Protein AF-A0A6P0RUR3-F1 (afdb_monomer_lite)

Secondary structure (DSSP, 8-state):
---EETTTEEE-TTS-EEE-HHHHHHHHT--HHHHHHHHHTTSSS-HHHHHHHHHH-B-HHHHHHHHHHHHT-TTS-HHHHHHHHHHHHHHHHH-HHHHHHHHTT----S-SS-S------HHHHHHHHHHHHHHHHHHHHHHHHHHHHHHHHHHHHHHHHHHHHHHHHHHHHHHHHHHHHHHHHTT--HHHHHHHHHHHHTS---HHHHHHHHHT--SSPPPHHHHHHHHHHTTS-HHHHHHHHHH--

Foldseek 3Di:
DWDQDPQQWTQDPVLFIAGQLVRLCVQLVHDSVVSVVVLPPCPQDHPVVSVCCVRRNHAQVNSLSVLVCQLPDPPDDPVSNVSSVVLVVVCVVPHSRVVRCVVVVSPDPPDPPPPPPPPPPVVVVVVVVVVVVVVVVVVVVVVVVVVVVVVVVVVVVVVVVVLVVLLLVLLLVLQLVVLVCVCVVVVHDLQVVQVVLCVLQVARGHSVNSVCSNVSVPPDDDDPRRLSSVCSVVVHDSVVSSVCSRPVD

Radius of gyration: 32.11 Å; chains: 1; bounding box: 68×34×92 Å

pLDDT: mean 76.56, std 14.75, range [35.03, 92.31]

Sequence (249 aa):
MAKANKEGFIIGGDGHAGLTARKAAKILGLNYHTVALLIKIGKVFTDREENDILFAGFQGDNLCKLATFYARSEQCSVETRNKCIDMLNKASKKGMQAIIDELAGVNDLSDLSKSILEPVPTVAL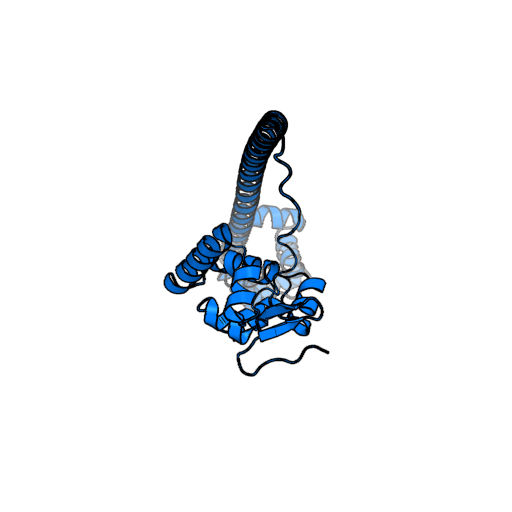EQQIQELSERIAALEEQTQQDTVYQHKYNLNVTENKHAKMSQKNNFKRHLKQWIEQELHFYSMNLQDFAQVLSVNAGVKVSTEMLRAWKEGELKQLPSQRGLKAIAAWRDEPVNQTVSWLVHGK

Structure (mmCIF, N/CA/C/O backbone):
data_AF-A0A6P0RUR3-F1
#
_entry.id   AF-A0A6P0RUR3-F1
#
loop_
_atom_site.group_PDB
_atom_site.id
_atom_site.type_symbol
_atom_site.label_atom_id
_atom_site.label_alt_id
_atom_site.label_comp_id
_atom_site.label_asym_id
_atom_site.label_entity_id
_atom_site.label_seq_id
_atom_site.pdbx_PDB_ins_code
_atom_site.Cartn_x
_atom_site.Cartn_y
_atom_site.Cartn_z
_atom_site.occupancy
_atom_site.B_iso_or_equiv
_atom_site.auth_seq_id
_atom_site.auth_comp_id
_atom_site.auth_asym_id
_atom_site.auth_atom_id
_atom_site.pdbx_PDB_model_num
ATOM 1 N N . MET A 1 1 ? 33.034 -19.574 -18.161 1.00 41.06 1 MET A N 1
ATOM 2 C CA . MET A 1 1 ? 33.223 -18.943 -16.833 1.00 41.06 1 MET A CA 1
ATOM 3 C C . MET A 1 1 ? 33.377 -17.444 -17.040 1.00 41.06 1 MET A C 1
ATOM 5 O O . MET A 1 1 ? 34.359 -17.044 -17.653 1.00 41.06 1 MET A O 1
ATOM 9 N N . ALA A 1 2 ? 32.410 -16.639 -16.593 1.00 40.00 2 ALA A N 1
ATOM 10 C CA . ALA A 1 2 ? 32.470 -15.182 -16.706 1.00 40.00 2 ALA A CA 1
ATOM 11 C C . ALA A 1 2 ? 33.556 -14.626 -15.766 1.00 40.00 2 ALA A C 1
ATOM 13 O O . ALA A 1 2 ? 33.569 -14.936 -14.575 1.00 40.00 2 ALA A O 1
ATOM 14 N N . LYS A 1 3 ? 34.497 -13.836 -16.295 1.00 44.16 3 LYS A N 1
ATOM 15 C CA . LYS A 1 3 ? 35.502 -13.119 -15.495 1.00 44.16 3 LYS A CA 1
ATOM 16 C C . LYS A 1 3 ? 35.031 -11.679 -15.320 1.00 44.16 3 LYS A C 1
ATOM 18 O O . LYS A 1 3 ? 34.944 -10.941 -16.296 1.00 44.16 3 LYS A O 1
ATOM 23 N N . ALA A 1 4 ? 34.738 -11.278 -14.085 1.00 46.28 4 ALA A N 1
ATOM 24 C CA . ALA A 1 4 ? 34.473 -9.879 -13.771 1.00 46.28 4 ALA A CA 1
ATOM 25 C C . ALA A 1 4 ? 35.761 -9.067 -13.974 1.00 46.28 4 ALA A C 1
ATOM 27 O O . ALA A 1 4 ? 36.784 -9.351 -13.344 1.00 46.28 4 ALA A O 1
ATOM 28 N N . ASN A 1 5 ? 35.728 -8.076 -14.864 1.00 54.53 5 ASN A N 1
ATOM 29 C CA . ASN A 1 5 ? 36.873 -7.198 -15.089 1.00 54.53 5 ASN A CA 1
ATOM 30 C C . ASN A 1 5 ? 36.895 -6.099 -14.006 1.00 54.53 5 ASN A C 1
ATOM 32 O O . ASN A 1 5 ? 35.843 -5.732 -13.470 1.00 54.53 5 ASN A O 1
ATOM 36 N N . LYS A 1 6 ? 38.073 -5.545 -13.674 1.00 51.94 6 LYS A N 1
ATOM 37 C CA . LYS A 1 6 ? 38.266 -4.559 -12.575 1.00 51.94 6 LYS A CA 1
ATOM 38 C C . LYS A 1 6 ? 37.399 -3.288 -12.684 1.00 51.94 6 LYS A C 1
ATOM 40 O O . LYS A 1 6 ? 37.322 -2.509 -11.738 1.00 51.94 6 LYS A O 1
ATOM 45 N N . GLU A 1 7 ? 36.714 -3.093 -13.805 1.00 64.94 7 GLU A N 1
ATOM 46 C CA . GLU A 1 7 ? 35.904 -1.918 -14.123 1.00 64.94 7 GLU A CA 1
ATOM 47 C C . GLU A 1 7 ? 34.402 -2.063 -13.829 1.00 64.94 7 GLU A C 1
ATOM 49 O O . GLU A 1 7 ? 33.635 -1.122 -14.070 1.00 64.94 7 GLU A O 1
ATOM 54 N N . GLY A 1 8 ? 33.976 -3.199 -13.264 1.00 80.31 8 GLY A N 1
ATOM 55 C CA . GLY A 1 8 ? 32.592 -3.424 -12.831 1.00 80.31 8 GLY A CA 1
ATOM 56 C C . GLY A 1 8 ? 31.659 -3.975 -13.912 1.00 80.31 8 GLY A C 1
ATOM 57 O O . GLY A 1 8 ? 30.445 -3.787 -13.790 1.00 80.31 8 GLY A O 1
ATOM 58 N N . PHE A 1 9 ? 32.221 -4.657 -14.913 1.00 84.81 9 PHE A N 1
ATOM 59 C CA . PHE A 1 9 ? 31.513 -5.382 -15.972 1.00 84.81 9 PHE A CA 1
ATOM 60 C C . PHE A 1 9 ? 31.723 -6.895 -15.838 1.00 84.81 9 PHE A C 1
ATOM 62 O O . PHE A 1 9 ? 32.780 -7.349 -15.387 1.00 84.81 9 PHE A O 1
ATOM 69 N N . ILE A 1 10 ? 30.719 -7.659 -16.251 1.00 85.12 10 ILE A N 1
ATOM 70 C CA . ILE A 1 10 ? 30.708 -9.117 -16.338 1.00 85.12 10 ILE A CA 1
ATOM 71 C C . ILE A 1 10 ? 30.503 -9.451 -17.814 1.00 85.12 10 ILE A C 1
ATOM 73 O O . ILE A 1 10 ? 29.481 -9.080 -18.372 1.00 85.12 10 ILE A O 1
ATOM 77 N N . ILE A 1 11 ? 31.467 -10.107 -18.457 1.00 79.94 11 ILE A N 1
ATOM 78 C CA . ILE A 1 11 ? 31.303 -10.537 -19.853 1.00 79.94 11 ILE A CA 1
ATOM 79 C C . ILE A 1 11 ? 30.672 -11.929 -19.857 1.00 79.94 11 ILE A C 1
ATOM 81 O O . ILE A 1 11 ? 31.242 -12.872 -19.292 1.00 79.94 11 ILE A O 1
ATOM 85 N N . GLY A 1 12 ? 29.477 -12.023 -20.437 1.00 69.31 12 GLY A N 1
ATOM 86 C CA . GLY A 1 12 ? 28.727 -13.258 -20.614 1.00 69.31 12 GLY A CA 1
ATOM 87 C C . GLY A 1 12 ? 29.378 -14.189 -21.637 1.00 69.31 12 GLY A C 1
ATOM 88 O O . GLY A 1 12 ? 30.266 -13.806 -22.398 1.00 69.31 12 GLY A O 1
ATOM 89 N N . GLY A 1 13 ? 28.961 -15.458 -21.638 1.00 66.06 13 GLY A N 1
ATOM 90 C CA . GLY A 1 13 ? 29.430 -16.439 -22.630 1.00 66.06 13 GLY A CA 1
ATOM 91 C C . GLY A 1 13 ? 28.899 -16.185 -24.047 1.00 66.06 13 GLY A C 1
ATOM 92 O O . GLY A 1 13 ? 29.405 -16.774 -24.994 1.00 66.06 13 GLY A O 1
ATOM 93 N N . ASP A 1 14 ? 27.902 -15.312 -24.164 1.00 69.94 14 ASP A N 1
ATOM 94 C CA . ASP A 1 14 ? 27.271 -14.802 -25.382 1.00 69.94 14 ASP A CA 1
ATOM 95 C C . ASP A 1 14 ? 28.027 -13.615 -26.005 1.00 69.94 14 ASP A C 1
ATOM 97 O O . ASP A 1 14 ? 27.638 -13.129 -27.060 1.00 69.94 14 ASP A O 1
ATOM 101 N N . GLY A 1 15 ? 29.112 -13.153 -25.374 1.00 75.50 15 GLY A N 1
ATOM 102 C CA . GLY A 1 15 ? 29.911 -12.026 -25.854 1.00 75.50 15 GLY A CA 1
ATOM 103 C C . GLY A 1 15 ? 29.386 -10.656 -25.425 1.00 75.50 15 GLY A C 1
ATOM 104 O O . GLY A 1 15 ? 30.067 -9.664 -25.668 1.00 75.50 15 GLY A O 1
ATOM 105 N N . HIS A 1 16 ? 28.250 -10.588 -24.726 1.00 83.56 16 HIS A N 1
ATOM 106 C CA . HIS A 1 16 ? 27.687 -9.337 -24.227 1.00 83.56 16 HIS A CA 1
ATOM 107 C C . HIS A 1 16 ? 28.188 -8.998 -22.823 1.00 83.56 16 HIS A C 1
ATOM 109 O O . HIS A 1 16 ? 28.455 -9.865 -21.984 1.00 83.56 16 HIS A O 1
ATOM 115 N N . ALA A 1 17 ? 28.291 -7.705 -22.537 1.00 86.75 17 ALA A N 1
ATOM 116 C CA . ALA A 1 17 ? 28.614 -7.204 -21.217 1.00 86.75 17 ALA A CA 1
ATOM 117 C C . ALA A 1 17 ? 27.349 -7.006 -20.370 1.00 86.75 17 ALA A C 1
ATOM 119 O O . ALA A 1 17 ? 26.335 -6.467 -20.811 1.00 86.75 17 ALA A O 1
ATOM 120 N N . GLY A 1 18 ? 27.435 -7.384 -19.101 1.00 89.62 18 GLY A N 1
ATOM 121 C CA . GLY A 1 18 ? 26.502 -7.011 -18.050 1.00 89.62 18 GLY A CA 1
ATOM 122 C C . GLY A 1 18 ? 27.174 -6.128 -17.003 1.00 89.62 18 GLY A C 1
ATOM 123 O O . GLY A 1 18 ? 28.366 -6.246 -16.707 1.00 89.62 18 GLY A O 1
ATOM 124 N N . LEU A 1 19 ? 26.415 -5.208 -16.413 1.00 91.19 19 LEU A N 1
ATOM 125 C CA . LEU A 1 19 ? 26.919 -4.323 -15.365 1.00 91.19 19 LEU A CA 1
ATOM 126 C C . LEU A 1 19 ? 26.751 -4.958 -13.988 1.00 91.19 19 LEU A C 1
ATOM 128 O O . LEU A 1 19 ? 25.672 -5.415 -13.621 1.00 91.19 19 LEU A O 1
ATOM 132 N N . THR A 1 20 ? 27.771 -4.871 -13.141 1.00 89.75 20 THR A N 1
ATOM 133 C CA . THR A 1 20 ? 27.565 -5.126 -11.707 1.00 89.75 20 THR A CA 1
ATOM 134 C C . THR A 1 20 ? 26.574 -4.113 -11.121 1.00 89.75 20 THR A C 1
ATOM 136 O O . THR A 1 20 ? 26.518 -2.962 -11.562 1.00 89.75 20 THR A O 1
ATOM 139 N N . ALA A 1 21 ? 25.851 -4.477 -10.056 1.00 86.19 21 ALA A N 1
ATOM 140 C CA . ALA A 1 21 ? 24.924 -3.561 -9.378 1.00 86.19 21 ALA A CA 1
ATOM 141 C C . ALA A 1 21 ? 25.582 -2.231 -8.961 1.00 86.19 21 ALA A C 1
ATOM 143 O O . ALA A 1 21 ? 24.970 -1.166 -9.037 1.00 86.19 21 ALA A O 1
ATOM 144 N N . ARG A 1 22 ? 26.865 -2.265 -8.581 1.00 86.12 22 ARG A N 1
ATOM 145 C CA . ARG A 1 22 ? 27.644 -1.065 -8.245 1.00 86.12 22 ARG A CA 1
ATOM 146 C C . ARG A 1 22 ? 27.896 -0.174 -9.465 1.00 86.12 22 ARG A C 1
ATOM 148 O O . ARG A 1 22 ? 27.812 1.048 -9.350 1.00 86.12 22 ARG A O 1
ATOM 155 N N . LYS A 1 23 ? 28.196 -0.763 -10.624 1.00 89.81 23 LYS A N 1
ATOM 156 C CA . LYS A 1 23 ? 28.421 -0.018 -11.868 1.00 89.81 23 LYS A CA 1
ATOM 157 C C . LYS A 1 23 ? 27.112 0.541 -12.431 1.00 89.81 23 LYS A C 1
ATOM 159 O O . LYS A 1 23 ? 27.083 1.717 -12.782 1.00 89.81 23 LYS A O 1
ATOM 164 N N . ALA A 1 24 ? 26.036 -0.246 -12.415 1.00 90.50 24 ALA A N 1
ATOM 165 C CA . ALA A 1 24 ? 24.694 0.203 -12.787 1.00 90.50 24 ALA A CA 1
ATOM 166 C C . ALA A 1 24 ? 24.243 1.397 -11.929 1.00 90.50 24 ALA A C 1
ATOM 168 O O . ALA A 1 24 ? 23.818 2.421 -12.462 1.00 90.50 24 ALA A O 1
ATOM 169 N N . ALA A 1 25 ? 24.440 1.321 -10.607 1.00 89.06 25 ALA A N 1
ATOM 170 C CA . ALA A 1 25 ? 24.130 2.425 -9.703 1.00 89.06 25 ALA A CA 1
ATOM 171 C C . ALA A 1 25 ? 24.937 3.693 -10.027 1.00 89.06 25 ALA A C 1
ATOM 173 O O . ALA A 1 25 ? 24.377 4.785 -10.083 1.00 89.06 25 ALA A O 1
ATOM 174 N N . LYS A 1 26 ? 26.240 3.557 -10.306 1.00 90.31 26 LYS A N 1
ATOM 175 C CA . LYS A 1 26 ? 27.096 4.694 -10.677 1.00 90.31 26 LYS A CA 1
ATOM 176 C C . LYS A 1 26 ? 26.641 5.360 -11.979 1.00 90.31 26 LYS A C 1
ATOM 178 O O . LYS A 1 26 ? 26.585 6.584 -12.036 1.00 90.31 26 LYS A O 1
ATOM 183 N N . ILE A 1 27 ? 26.320 4.566 -13.001 1.00 89.50 27 ILE A N 1
ATOM 184 C CA . ILE A 1 27 ? 25.890 5.058 -14.319 1.00 89.50 27 ILE A CA 1
ATOM 185 C C . ILE A 1 27 ? 24.560 5.817 -14.220 1.00 89.50 27 ILE A C 1
ATOM 187 O O . ILE A 1 27 ? 24.410 6.870 -14.833 1.00 89.50 27 ILE A O 1
ATOM 191 N N . LEU A 1 28 ? 23.621 5.320 -13.413 1.00 89.00 28 LEU A N 1
ATOM 192 C CA . LEU A 1 28 ? 22.293 5.918 -13.251 1.00 89.00 28 LEU A CA 1
ATOM 193 C C . LEU A 1 28 ? 22.222 6.997 -12.154 1.00 89.00 28 LEU A C 1
ATOM 195 O O . LEU A 1 28 ? 21.172 7.599 -11.949 1.00 89.00 28 LEU A O 1
ATOM 199 N N . GLY A 1 29 ? 23.318 7.265 -11.435 1.00 86.50 29 GLY A N 1
ATOM 200 C CA . GLY A 1 29 ? 23.328 8.232 -10.332 1.00 86.50 29 GLY A CA 1
ATOM 201 C C . GLY A 1 29 ? 22.478 7.792 -9.135 1.00 86.50 29 GLY A C 1
ATOM 202 O O . GLY A 1 29 ? 21.781 8.608 -8.534 1.00 86.50 29 GLY A O 1
ATOM 203 N N . LEU A 1 30 ? 22.510 6.498 -8.817 1.00 87.56 30 LEU A N 1
ATOM 204 C CA . LEU A 1 30 ? 21.743 5.855 -7.752 1.00 87.56 30 LEU A CA 1
ATOM 205 C C . LEU A 1 30 ? 22.640 5.442 -6.582 1.00 87.56 30 LEU A C 1
ATOM 207 O O . LEU A 1 30 ? 23.837 5.192 -6.736 1.00 87.56 30 LEU A O 1
ATOM 211 N N . ASN A 1 31 ? 22.033 5.277 -5.406 1.00 83.31 31 ASN A N 1
ATOM 212 C CA . ASN A 1 31 ? 22.692 4.619 -4.285 1.00 83.31 31 ASN A CA 1
ATOM 213 C C . ASN A 1 31 ? 22.745 3.100 -4.531 1.00 83.31 31 ASN A C 1
ATOM 215 O O . ASN A 1 31 ? 21.714 2.448 -4.710 1.00 83.31 31 ASN A O 1
ATOM 219 N N . TYR A 1 32 ? 23.954 2.531 -4.502 1.00 82.88 32 TYR A N 1
ATOM 220 C CA . TYR A 1 32 ? 24.194 1.095 -4.667 1.00 82.88 32 TYR A CA 1
ATOM 221 C C . TYR A 1 32 ? 23.355 0.229 -3.716 1.00 82.88 32 TYR A C 1
ATOM 223 O O . TYR A 1 32 ? 22.833 -0.801 -4.139 1.00 82.88 32 TYR A O 1
ATOM 231 N N . HIS A 1 33 ? 23.187 0.644 -2.456 1.00 77.12 33 HIS A N 1
ATOM 232 C CA . HIS A 1 33 ? 22.405 -0.116 -1.480 1.00 77.12 33 HIS A CA 1
ATOM 233 C C . HIS A 1 33 ? 20.934 -0.213 -1.882 1.00 77.12 33 HIS A C 1
ATOM 235 O O . HIS A 1 33 ? 20.325 -1.267 -1.717 1.00 77.12 33 HIS A O 1
ATOM 241 N N . THR A 1 34 ? 20.381 0.848 -2.470 1.00 80.69 34 THR A N 1
ATOM 242 C CA . THR A 1 34 ? 18.998 0.859 -2.954 1.00 80.69 34 THR A CA 1
ATOM 243 C C . THR A 1 34 ? 18.835 -0.058 -4.160 1.00 80.69 34 THR A C 1
ATOM 245 O O . THR A 1 34 ? 17.868 -0.806 -4.216 1.00 80.69 34 THR A O 1
ATOM 248 N N . VAL A 1 35 ? 19.799 -0.076 -5.088 1.00 83.31 35 VAL A N 1
ATOM 249 C CA . VAL A 1 35 ? 19.790 -1.003 -6.236 1.00 83.31 35 VAL A CA 1
ATOM 250 C C . VAL A 1 35 ? 19.897 -2.460 -5.774 1.00 83.31 35 VAL A C 1
ATOM 252 O O . VAL A 1 35 ? 19.110 -3.294 -6.210 1.00 83.31 35 VAL A O 1
ATOM 255 N N . ALA A 1 36 ? 20.812 -2.763 -4.848 1.00 78.75 36 ALA A N 1
ATOM 256 C CA . ALA A 1 36 ? 20.986 -4.109 -4.297 1.00 78.75 36 ALA A CA 1
ATOM 257 C C . ALA A 1 36 ? 19.742 -4.604 -3.543 1.00 78.75 36 ALA A C 1
ATOM 259 O O . ALA A 1 36 ? 19.400 -5.782 -3.612 1.00 78.75 36 ALA A O 1
ATOM 260 N N . LEU A 1 37 ? 19.058 -3.704 -2.836 1.00 77.56 37 LEU A N 1
ATOM 261 C CA . LEU A 1 37 ? 17.806 -4.007 -2.158 1.00 77.56 37 LEU A CA 1
ATOM 262 C C . LEU A 1 37 ? 16.663 -4.233 -3.162 1.00 77.56 37 LEU A C 1
ATOM 264 O O . LEU A 1 37 ? 15.867 -5.148 -2.984 1.00 77.56 37 LEU A O 1
ATOM 268 N N . LEU A 1 38 ? 16.603 -3.437 -4.233 1.00 81.75 38 LEU A N 1
ATOM 269 C CA . LEU A 1 38 ? 15.565 -3.538 -5.262 1.00 81.75 38 LEU A CA 1
ATOM 270 C C . LEU A 1 38 ? 15.604 -4.875 -6.013 1.00 81.75 38 LEU A C 1
ATOM 272 O O . LEU A 1 38 ? 14.548 -5.403 -6.347 1.00 81.75 38 LEU A O 1
ATOM 276 N N . ILE A 1 39 ? 16.808 -5.413 -6.239 1.00 80.31 39 ILE A N 1
ATOM 277 C CA . ILE A 1 39 ? 17.010 -6.736 -6.845 1.00 80.31 39 ILE A CA 1
ATOM 278 C C . ILE A 1 39 ? 16.324 -7.827 -6.007 1.00 80.31 39 ILE A C 1
ATOM 280 O O . ILE A 1 39 ? 15.628 -8.656 -6.569 1.00 80.31 39 ILE A O 1
ATOM 284 N N . LYS A 1 40 ? 16.444 -7.766 -4.673 1.00 71.00 40 LYS A N 1
ATOM 285 C CA . LYS A 1 40 ? 15.997 -8.825 -3.747 1.00 71.00 40 LYS A CA 1
ATOM 286 C C . LYS A 1 40 ? 14.521 -8.781 -3.350 1.00 71.00 40 LYS A C 1
ATOM 288 O O . LYS A 1 40 ? 14.018 -9.716 -2.740 1.00 71.00 40 LYS A O 1
ATOM 293 N N . ILE A 1 41 ? 13.841 -7.652 -3.561 1.00 68.25 41 ILE A N 1
ATOM 294 C CA . ILE A 1 41 ? 12.464 -7.446 -3.067 1.00 68.25 41 ILE A CA 1
ATOM 295 C C . ILE A 1 41 ? 11.407 -7.935 -4.084 1.00 68.25 41 ILE A C 1
ATOM 297 O O . ILE A 1 41 ? 10.215 -7.914 -3.782 1.00 68.25 41 ILE A O 1
ATOM 301 N N . GLY A 1 42 ? 11.805 -8.371 -5.286 1.00 60.81 42 GLY A N 1
ATOM 302 C CA . GLY A 1 42 ? 10.890 -8.954 -6.282 1.00 60.81 42 GLY A CA 1
ATOM 303 C C . GLY A 1 42 ? 9.858 -7.976 -6.867 1.00 60.81 42 GLY A C 1
ATOM 304 O O . GLY A 1 42 ? 8.860 -8.383 -7.452 1.00 60.81 42 GLY A O 1
ATOM 305 N N . LYS A 1 43 ? 10.046 -6.661 -6.676 1.00 68.88 43 LYS A N 1
ATOM 306 C CA . LYS A 1 43 ? 9.100 -5.627 -7.150 1.00 68.88 43 LYS A CA 1
ATOM 307 C C . LYS A 1 43 ? 9.361 -5.144 -8.574 1.00 68.88 43 LYS A C 1
ATOM 309 O O . LYS A 1 43 ? 8.452 -4.612 -9.200 1.00 68.88 43 LYS A O 1
ATOM 314 N N . VAL A 1 44 ? 10.603 -5.251 -9.039 1.00 79.25 44 VAL A N 1
ATOM 315 C CA . VAL A 1 44 ? 11.046 -4.730 -10.348 1.00 79.25 44 VAL A CA 1
ATOM 316 C C . VAL A 1 44 ? 11.612 -5.836 -11.231 1.00 79.25 44 VAL A C 1
ATOM 318 O O . VAL A 1 44 ? 11.473 -5.772 -12.449 1.00 79.25 44 VAL A O 1
ATOM 321 N N . PHE A 1 45 ? 12.192 -6.859 -10.609 1.00 85.62 45 PHE A N 1
ATOM 322 C CA . PHE A 1 45 ? 12.743 -8.034 -11.266 1.00 85.62 45 PHE A CA 1
ATOM 323 C C . PHE A 1 45 ? 12.022 -9.267 -10.741 1.00 85.62 45 PHE A C 1
ATOM 325 O O . PHE A 1 45 ? 11.692 -9.336 -9.557 1.00 85.62 45 PHE A O 1
ATOM 332 N N . THR A 1 46 ? 11.756 -10.210 -11.633 1.00 84.19 46 THR A N 1
ATOM 333 C CA . THR A 1 46 ? 11.293 -11.555 -11.278 1.00 84.19 46 THR A CA 1
ATOM 334 C C . THR A 1 46 ? 12.425 -12.360 -10.636 1.00 84.19 46 THR A C 1
ATOM 336 O O . THR A 1 46 ? 13.597 -12.050 -10.843 1.00 84.19 46 THR A O 1
ATOM 339 N N . ASP A 1 47 ? 12.102 -13.445 -9.928 1.00 79.81 47 ASP A N 1
ATOM 340 C CA . ASP A 1 47 ? 13.106 -14.333 -9.311 1.00 79.81 47 ASP A CA 1
ATOM 341 C C . ASP A 1 47 ? 14.120 -14.880 -10.334 1.00 79.81 47 ASP A C 1
ATOM 343 O O . ASP A 1 47 ? 15.293 -15.103 -10.027 1.00 79.81 47 ASP A O 1
ATOM 347 N N . ARG A 1 48 ? 13.683 -15.084 -11.585 1.00 81.56 48 ARG A N 1
ATOM 348 C CA . ARG A 1 48 ? 14.563 -15.488 -12.689 1.00 81.56 48 ARG A CA 1
ATOM 349 C C . ARG A 1 48 ? 15.548 -14.375 -13.048 1.00 81.56 48 ARG A C 1
ATOM 351 O O . ARG A 1 48 ? 16.744 -14.624 -13.124 1.00 81.56 48 ARG A O 1
ATOM 358 N N . GLU A 1 49 ? 15.055 -13.152 -13.203 1.00 85.31 49 GLU A N 1
ATOM 359 C CA . GLU A 1 49 ? 15.879 -11.989 -13.545 1.00 85.31 49 GLU A CA 1
ATOM 360 C C . GLU A 1 49 ? 16.825 -11.587 -12.412 1.00 85.31 49 GLU A C 1
ATOM 362 O O . GLU A 1 49 ? 17.940 -11.157 -12.683 1.00 85.31 49 GLU A O 1
ATOM 367 N N . GLU A 1 50 ? 16.424 -11.747 -11.147 1.00 84.00 50 GLU A N 1
ATOM 368 C CA . GLU A 1 50 ? 17.328 -11.577 -10.006 1.00 84.00 50 GLU A CA 1
ATOM 369 C C . GLU A 1 50 ? 18.542 -12.502 -10.141 1.00 84.00 50 GLU A C 1
ATOM 371 O O . GLU A 1 50 ? 19.682 -12.039 -10.054 1.00 84.00 50 GLU A O 1
ATOM 376 N N . ASN A 1 51 ? 18.306 -13.792 -10.391 1.00 81.75 51 ASN A N 1
ATOM 377 C CA . ASN A 1 51 ? 19.386 -14.753 -10.585 1.00 81.75 51 ASN A CA 1
ATOM 378 C C . ASN A 1 51 ? 20.251 -14.371 -11.793 1.00 81.75 51 ASN A C 1
ATOM 380 O O . ASN A 1 51 ? 21.474 -14.311 -11.669 1.00 81.75 51 ASN A O 1
ATOM 384 N N . ASP A 1 52 ? 19.639 -14.017 -12.922 1.00 84.19 52 ASP A N 1
ATOM 385 C CA . ASP A 1 52 ? 20.372 -13.593 -14.119 1.00 84.19 52 ASP A CA 1
ATOM 386 C C . ASP A 1 52 ? 21.245 -12.352 -13.843 1.00 84.19 52 ASP A C 1
ATOM 388 O O . ASP A 1 52 ? 22.413 -12.314 -14.228 1.00 84.19 52 ASP A O 1
ATOM 392 N N . ILE A 1 53 ? 20.749 -11.372 -13.079 1.00 86.38 53 ILE A N 1
ATOM 393 C CA . ILE A 1 53 ? 21.517 -10.185 -12.668 1.00 86.38 53 ILE A CA 1
ATOM 394 C C . ILE A 1 53 ? 22.672 -10.556 -11.728 1.00 86.38 53 ILE A C 1
ATOM 396 O O . ILE A 1 53 ? 23.744 -9.949 -11.803 1.00 86.38 53 ILE A O 1
ATOM 400 N N . LEU A 1 54 ? 22.492 -11.534 -10.838 1.00 82.62 54 LEU A N 1
ATOM 401 C CA . LEU A 1 54 ? 23.549 -11.987 -9.931 1.00 82.62 54 LEU A CA 1
ATOM 402 C C . LEU A 1 54 ? 24.674 -12.727 -10.670 1.00 82.62 54 LEU A C 1
ATOM 404 O O . LEU A 1 54 ? 25.838 -12.575 -10.293 1.00 82.62 54 LEU A O 1
ATOM 408 N N . PHE A 1 55 ? 24.346 -13.493 -11.715 1.00 80.06 55 PHE A N 1
ATOM 409 C CA . PHE A 1 55 ? 25.315 -14.300 -12.464 1.00 80.06 55 PHE A CA 1
ATOM 410 C C . PHE A 1 55 ? 25.939 -13.571 -13.661 1.00 80.06 55 PHE A C 1
ATOM 412 O O . PHE A 1 55 ? 27.149 -13.679 -13.872 1.00 80.06 55 PHE A O 1
ATOM 419 N N . ALA A 1 56 ? 25.143 -12.831 -14.433 1.00 82.44 56 ALA A N 1
ATOM 420 C CA . ALA A 1 56 ? 25.559 -12.159 -15.666 1.00 82.44 56 ALA A CA 1
ATOM 421 C C . ALA A 1 56 ? 25.624 -10.627 -15.538 1.00 82.44 56 ALA A C 1
ATOM 423 O O . ALA A 1 56 ? 26.196 -9.963 -16.396 1.00 82.44 56 ALA A O 1
ATOM 424 N N . GLY A 1 57 ? 25.100 -10.049 -14.454 1.00 87.00 57 GLY A N 1
ATOM 425 C CA . GLY A 1 57 ? 24.981 -8.599 -14.297 1.00 87.00 57 GLY A CA 1
ATOM 426 C C . GLY A 1 57 ? 23.742 -8.021 -14.985 1.00 87.00 57 GLY A C 1
ATOM 427 O O . GLY A 1 57 ? 22.954 -8.711 -15.625 1.00 87.00 57 GLY A O 1
ATOM 428 N N . PHE A 1 58 ? 23.555 -6.709 -14.856 1.00 90.19 58 PHE A N 1
ATOM 429 C CA . PHE A 1 58 ? 22.518 -5.978 -15.577 1.00 90.19 58 PHE A CA 1
ATOM 430 C C . PHE A 1 58 ? 22.865 -5.903 -17.063 1.00 90.19 58 PHE A C 1
ATOM 432 O O . PHE A 1 58 ? 23.699 -5.086 -17.461 1.00 90.19 58 PHE A O 1
ATOM 439 N N . GLN A 1 59 ? 22.200 -6.735 -17.854 1.00 88.81 59 GLN A N 1
ATOM 440 C CA . GLN A 1 59 ? 22.119 -6.624 -19.309 1.00 88.81 59 GLN A CA 1
ATOM 441 C C . GLN A 1 59 ? 21.049 -5.593 -19.722 1.00 88.81 59 GLN A C 1
ATOM 443 O O . GLN A 1 59 ? 20.340 -5.044 -18.870 1.00 88.81 59 GLN A O 1
ATOM 448 N N . GLY A 1 60 ? 20.952 -5.302 -21.020 1.00 88.00 60 GLY A N 1
ATOM 449 C CA . GLY A 1 60 ? 20.188 -4.192 -21.594 1.00 88.00 60 GLY A CA 1
ATOM 450 C C . GLY A 1 60 ? 18.759 -4.076 -21.068 1.00 88.00 60 GLY A C 1
ATOM 451 O O . GLY A 1 60 ? 18.371 -3.010 -20.587 1.00 88.00 60 GLY A O 1
ATOM 452 N N . ASP A 1 61 ? 18.007 -5.174 -21.069 1.00 87.31 61 ASP A N 1
ATOM 453 C CA . ASP A 1 61 ? 16.610 -5.182 -20.620 1.00 87.31 61 ASP A CA 1
ATOM 454 C C . ASP A 1 61 ? 16.483 -4.897 -19.120 1.00 87.31 61 ASP A C 1
ATOM 456 O O . ASP A 1 61 ? 15.671 -4.070 -18.693 1.00 87.31 61 ASP A O 1
ATOM 460 N N . ASN A 1 62 ? 17.348 -5.507 -18.310 1.00 91.19 62 ASN A N 1
ATOM 461 C CA . ASN A 1 62 ? 17.351 -5.335 -16.858 1.00 91.19 62 ASN A CA 1
ATOM 462 C C . ASN A 1 62 ? 17.763 -3.912 -16.459 1.00 91.19 62 ASN A C 1
ATOM 464 O O . ASN A 1 62 ? 17.183 -3.320 -15.543 1.00 91.19 62 ASN A O 1
ATOM 468 N N . LEU A 1 63 ? 18.736 -3.325 -17.162 1.00 92.31 63 LEU A N 1
ATOM 469 C CA . LEU A 1 63 ? 19.130 -1.936 -16.942 1.00 92.31 63 LEU A CA 1
ATOM 470 C C . LEU A 1 63 ? 18.037 -0.962 -17.401 1.00 92.31 63 LEU A C 1
ATOM 472 O O . LEU A 1 63 ? 17.792 0.040 -16.728 1.00 92.31 63 LEU A O 1
ATOM 476 N N . CYS A 1 64 ? 17.344 -1.267 -18.501 1.00 91.56 64 CYS A N 1
ATOM 477 C CA . CYS A 1 64 ? 16.215 -0.481 -18.995 1.00 91.56 64 CYS A CA 1
ATOM 478 C C . CYS A 1 64 ? 15.048 -0.469 -17.995 1.00 91.56 64 CYS A C 1
ATOM 480 O O . CYS A 1 64 ? 14.511 0.599 -17.680 1.00 91.56 64 CYS A O 1
ATOM 482 N N . LYS A 1 65 ? 14.715 -1.627 -17.406 1.00 90.50 65 LYS A N 1
ATOM 483 C CA . LYS A 1 65 ? 13.731 -1.736 -16.316 1.00 90.50 65 LYS A CA 1
ATOM 484 C C . LYS A 1 65 ? 14.135 -0.909 -15.099 1.00 90.50 65 LYS A C 1
ATOM 486 O O . LYS A 1 65 ? 13.321 -0.142 -14.582 1.00 90.50 65 LYS A O 1
ATOM 491 N N . LEU A 1 66 ? 15.402 -1.003 -14.683 1.00 90.62 66 LEU A N 1
ATOM 492 C CA . LEU A 1 66 ? 15.935 -0.226 -13.563 1.00 90.62 66 LEU A CA 1
ATOM 493 C C . LEU A 1 66 ? 15.823 1.286 -13.819 1.00 90.62 66 LEU A C 1
ATOM 495 O O . LEU A 1 66 ? 15.307 2.021 -12.978 1.00 90.62 66 LEU A O 1
ATOM 499 N N . ALA A 1 67 ? 16.270 1.750 -14.987 1.00 91.50 67 ALA A N 1
ATOM 500 C CA . ALA A 1 67 ? 16.226 3.159 -15.366 1.00 91.50 67 ALA A CA 1
ATOM 501 C C . ALA A 1 67 ? 14.783 3.679 -15.475 1.00 91.50 67 ALA A C 1
ATOM 503 O O . ALA A 1 67 ? 14.488 4.768 -14.989 1.00 91.50 67 ALA A O 1
ATOM 504 N N . THR A 1 68 ? 13.863 2.888 -16.034 1.00 90.38 68 THR A N 1
ATOM 505 C CA . THR A 1 68 ? 12.439 3.248 -16.142 1.00 90.38 68 THR A CA 1
ATOM 506 C C . THR A 1 68 ? 11.783 3.386 -14.772 1.00 90.38 68 THR A C 1
ATOM 508 O O . THR A 1 68 ? 11.049 4.347 -14.531 1.00 90.38 68 THR A O 1
ATOM 511 N N . PHE A 1 69 ? 12.073 2.459 -13.856 1.00 90.00 69 PHE A N 1
ATOM 512 C CA . PHE A 1 69 ? 11.576 2.522 -12.485 1.00 90.00 69 PHE A CA 1
ATOM 513 C C . PHE A 1 69 ? 12.011 3.822 -11.797 1.00 90.00 69 PHE A C 1
ATOM 515 O O . PHE A 1 69 ? 11.184 4.545 -11.241 1.00 90.00 69 PHE A O 1
ATOM 522 N N . TYR A 1 70 ? 13.298 4.162 -11.883 1.00 86.44 70 TYR A N 1
ATOM 523 C CA . TYR A 1 70 ? 13.834 5.350 -11.222 1.00 86.44 70 TYR A CA 1
ATOM 524 C C . TYR A 1 70 ? 13.471 6.664 -11.915 1.00 86.44 70 TYR A C 1
ATOM 526 O O . TYR A 1 70 ? 13.255 7.652 -11.219 1.00 86.44 70 TYR A O 1
ATOM 534 N N . ALA A 1 71 ? 13.308 6.681 -13.241 1.00 87.06 71 ALA A N 1
ATOM 535 C CA . ALA A 1 71 ? 12.804 7.842 -13.977 1.00 87.06 71 ALA A CA 1
ATOM 536 C C . ALA A 1 71 ? 11.387 8.249 -13.529 1.00 87.06 71 ALA A C 1
ATOM 538 O O . ALA A 1 71 ? 11.059 9.435 -13.514 1.00 87.06 71 ALA A O 1
ATOM 539 N N . ARG A 1 72 ? 10.561 7.273 -13.125 1.00 86.00 72 ARG A N 1
ATOM 540 C CA . ARG A 1 72 ? 9.173 7.474 -12.674 1.00 86.00 72 ARG A CA 1
ATOM 541 C C . ARG A 1 72 ? 9.022 7.609 -11.154 1.00 86.00 72 ARG A C 1
ATOM 543 O O . ARG A 1 72 ? 7.922 7.861 -10.676 1.00 86.00 72 ARG A O 1
ATOM 550 N N . SER A 1 73 ? 10.096 7.431 -10.386 1.00 82.06 73 SER A N 1
ATOM 551 C CA . SER A 1 73 ? 10.034 7.421 -8.922 1.00 82.06 73 SER A CA 1
ATOM 552 C C . SER A 1 73 ? 10.026 8.833 -8.331 1.00 82.06 73 SER A C 1
ATOM 554 O O . SER A 1 73 ? 11.000 9.576 -8.455 1.00 82.06 73 SER A O 1
AT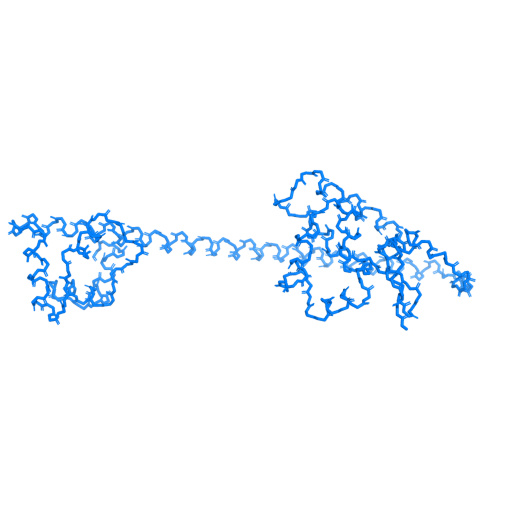OM 556 N N . GLU A 1 74 ? 8.968 9.181 -7.597 1.00 77.56 74 GLU A N 1
ATOM 557 C CA . GLU A 1 74 ? 8.887 10.431 -6.820 1.00 77.56 74 GLU A CA 1
ATOM 558 C C . GLU A 1 74 ? 9.874 10.469 -5.642 1.00 77.56 74 GLU A C 1
ATOM 560 O O . GLU A 1 74 ? 10.200 11.536 -5.129 1.00 77.56 74 GLU A O 1
ATOM 565 N N . GLN A 1 75 ? 10.387 9.306 -5.229 1.00 76.25 75 GLN A N 1
ATOM 566 C CA . GLN A 1 75 ? 11.304 9.165 -4.095 1.00 76.25 75 GLN A CA 1
ATOM 567 C C . GLN A 1 75 ? 12.767 9.456 -4.464 1.00 76.25 75 GLN A C 1
ATOM 569 O O . GLN A 1 75 ? 13.653 9.346 -3.616 1.00 76.25 75 GLN A O 1
ATOM 574 N N . CYS A 1 76 ? 13.047 9.803 -5.723 1.00 80.88 76 CYS A N 1
ATOM 575 C CA . CYS A 1 76 ? 14.393 10.094 -6.204 1.00 80.88 76 CYS A CA 1
ATOM 576 C C . CYS A 1 76 ? 14.577 11.569 -6.556 1.00 80.88 76 CYS A C 1
ATOM 578 O O . CYS A 1 76 ? 13.651 12.259 -6.998 1.00 80.88 76 CYS A O 1
ATOM 580 N N . SER A 1 77 ? 15.810 12.050 -6.368 1.00 86.31 77 SER A N 1
ATOM 581 C CA . SER A 1 77 ? 16.171 13.424 -6.704 1.00 86.31 77 SER A CA 1
ATOM 582 C C . SER A 1 77 ? 15.885 13.706 -8.182 1.00 86.31 77 SER A C 1
ATOM 584 O O . SER A 1 77 ? 15.919 12.811 -9.032 1.00 86.31 77 SER A O 1
ATOM 586 N N . VAL A 1 78 ? 15.598 14.971 -8.494 1.00 86.69 78 VAL A N 1
ATOM 587 C CA . VAL A 1 78 ? 15.378 15.417 -9.880 1.00 86.69 78 VAL A CA 1
ATOM 588 C C . VAL A 1 78 ? 16.601 15.104 -10.748 1.00 86.69 78 VAL A C 1
ATOM 590 O O . VAL A 1 78 ? 16.450 14.654 -11.878 1.00 86.69 78 VAL A O 1
ATOM 593 N N . GLU A 1 79 ? 17.811 15.249 -10.202 1.00 88.88 79 GLU A N 1
ATOM 594 C CA . GLU A 1 79 ? 19.058 14.931 -10.905 1.00 88.88 79 GLU A CA 1
ATOM 595 C C . GLU A 1 79 ? 19.140 13.449 -11.305 1.00 88.88 79 GLU A C 1
ATOM 597 O O . GLU A 1 79 ? 19.448 13.127 -12.452 1.00 88.88 79 GLU A O 1
ATOM 602 N N . THR A 1 80 ? 18.829 12.536 -10.382 1.00 87.00 80 THR A N 1
ATOM 603 C CA . THR A 1 80 ? 18.814 11.092 -10.649 1.00 87.00 80 THR A CA 1
ATOM 604 C C . THR A 1 80 ? 17.730 10.724 -11.663 1.00 87.00 80 THR A C 1
ATOM 606 O O . THR A 1 80 ? 17.985 9.930 -12.570 1.00 87.00 80 THR A O 1
ATOM 609 N N . ARG A 1 81 ? 16.537 11.325 -11.557 1.00 86.81 81 ARG A N 1
ATOM 610 C CA . ARG A 1 81 ? 15.454 11.124 -12.532 1.00 86.81 81 ARG A CA 1
ATOM 611 C C . ARG A 1 81 ? 15.870 11.554 -13.935 1.00 86.81 81 ARG A C 1
ATOM 613 O O . ARG A 1 81 ? 15.726 10.768 -14.868 1.00 86.81 81 ARG A O 1
ATOM 620 N N . ASN A 1 82 ? 16.454 12.742 -14.069 1.00 90.44 82 ASN A N 1
ATOM 621 C CA . ASN A 1 82 ? 16.926 13.251 -15.354 1.00 90.44 82 ASN A CA 1
ATOM 622 C C . ASN A 1 82 ? 18.037 12.368 -15.938 1.00 90.44 82 ASN A C 1
ATOM 624 O O . ASN A 1 82 ? 17.959 12.010 -17.106 1.00 90.44 82 ASN A O 1
ATOM 628 N N . LYS A 1 83 ? 18.997 11.898 -15.125 1.00 90.50 83 LYS A N 1
ATOM 629 C CA . LYS A 1 83 ? 20.021 10.934 -15.578 1.00 90.50 83 LYS A CA 1
ATOM 630 C C . LYS A 1 83 ? 19.419 9.634 -16.115 1.00 90.50 83 LYS A C 1
ATOM 632 O O . LYS A 1 83 ? 19.911 9.097 -17.107 1.00 90.50 83 LYS A O 1
ATOM 637 N N . CYS A 1 84 ? 18.360 9.128 -15.483 1.00 90.75 84 CYS A N 1
ATOM 638 C CA . CYS A 1 84 ? 17.659 7.939 -15.964 1.00 90.75 84 CYS A CA 1
ATOM 639 C C . CYS A 1 84 ? 16.927 8.211 -17.288 1.00 90.75 84 CYS A C 1
ATOM 641 O O . CYS A 1 84 ? 17.033 7.405 -18.209 1.00 90.75 84 CYS A O 1
ATOM 643 N N . ILE A 1 85 ? 16.246 9.355 -17.415 1.00 88.94 85 ILE A N 1
ATOM 644 C CA . ILE A 1 85 ? 15.573 9.777 -18.656 1.00 88.94 85 ILE A CA 1
ATOM 645 C C . ILE A 1 85 ? 16.585 9.945 -19.796 1.00 88.94 85 ILE A C 1
ATOM 647 O O . ILE A 1 85 ? 16.374 9.425 -20.888 1.00 88.94 85 ILE A O 1
ATOM 651 N N . ASP A 1 86 ? 17.720 10.590 -19.537 1.00 90.44 86 ASP A N 1
ATOM 652 C CA . ASP A 1 86 ? 18.786 10.772 -20.523 1.00 90.44 86 ASP A CA 1
ATOM 653 C C . ASP A 1 86 ? 19.367 9.435 -20.989 1.00 90.44 86 ASP A C 1
ATOM 655 O O . ASP A 1 86 ? 19.655 9.256 -22.173 1.00 90.44 86 ASP A O 1
ATOM 659 N N . MET A 1 87 ? 19.525 8.476 -20.072 1.00 90.31 87 MET A N 1
ATOM 660 C CA . MET A 1 87 ? 19.972 7.127 -20.416 1.00 90.31 87 MET A CA 1
ATOM 661 C C . MET A 1 87 ? 18.955 6.407 -21.309 1.00 90.31 87 MET A C 1
ATOM 663 O O . MET A 1 87 ? 19.343 5.813 -22.312 1.00 90.31 87 MET A O 1
ATOM 667 N N . LEU A 1 88 ? 17.659 6.502 -20.997 1.00 90.88 88 LEU A N 1
ATOM 668 C CA . LEU A 1 88 ? 16.586 5.921 -21.813 1.00 90.88 88 LEU A CA 1
ATOM 669 C C . LEU A 1 88 ? 16.513 6.571 -23.204 1.00 90.88 88 LEU A C 1
ATOM 671 O O . LEU A 1 88 ? 16.404 5.868 -24.206 1.00 90.88 88 LEU A O 1
ATOM 675 N N . ASN A 1 89 ? 16.675 7.893 -23.286 1.00 88.88 89 ASN A N 1
ATOM 676 C CA . ASN A 1 89 ? 16.724 8.631 -24.551 1.00 88.88 89 ASN A CA 1
ATOM 677 C C . ASN A 1 89 ? 17.959 8.287 -25.397 1.00 88.88 89 ASN A C 1
ATOM 679 O O . ASN A 1 89 ? 17.915 8.345 -26.624 1.00 88.88 89 ASN A O 1
ATOM 683 N N . LYS A 1 90 ? 19.087 7.941 -24.767 1.00 85.94 90 LYS A N 1
ATOM 684 C CA . LYS A 1 90 ? 20.255 7.403 -25.482 1.00 85.94 90 LYS A CA 1
ATOM 685 C C . LYS A 1 90 ? 19.992 5.977 -25.958 1.00 85.94 90 LYS A C 1
ATOM 687 O O . LYS A 1 90 ? 20.338 5.644 -27.090 1.00 85.94 90 LYS A O 1
ATOM 692 N N . ALA A 1 91 ? 19.369 5.156 -25.116 1.00 86.88 91 ALA A N 1
ATOM 693 C CA . ALA A 1 91 ? 19.040 3.773 -25.431 1.00 86.88 91 ALA A CA 1
ATOM 694 C C . ALA A 1 91 ? 18.021 3.650 -26.570 1.00 86.88 91 ALA A C 1
ATOM 696 O O . ALA A 1 91 ? 18.137 2.722 -27.360 1.00 86.88 91 ALA A O 1
ATOM 697 N N . SER A 1 92 ? 17.090 4.594 -26.735 1.00 79.88 92 SER A N 1
ATOM 698 C CA . SER A 1 92 ? 16.142 4.569 -27.861 1.00 79.88 92 SER A CA 1
ATOM 699 C C . SER A 1 92 ? 16.807 4.728 -29.233 1.00 79.88 92 SER A C 1
ATOM 701 O O . SER A 1 92 ? 16.238 4.310 -30.234 1.00 79.88 92 SER A O 1
ATOM 703 N N . LYS A 1 93 ? 18.018 5.302 -29.293 1.00 80.19 93 LYS A N 1
ATOM 704 C CA . LYS A 1 93 ? 18.753 5.512 -30.551 1.00 80.19 93 LYS A CA 1
ATOM 705 C C . LYS A 1 93 ? 19.649 4.341 -30.947 1.00 80.19 93 LYS A C 1
ATOM 707 O O . LYS A 1 93 ? 19.849 4.124 -32.135 1.00 80.19 93 LYS A O 1
ATOM 712 N N . LYS A 1 94 ? 20.235 3.638 -29.973 1.00 81.75 94 LYS A N 1
ATOM 713 C CA . LYS A 1 94 ? 21.259 2.601 -30.218 1.00 81.75 94 LYS A CA 1
ATOM 714 C C . LYS A 1 94 ? 21.034 1.267 -29.503 1.00 81.75 94 LYS A C 1
ATOM 716 O O . LYS A 1 94 ? 21.775 0.326 -29.740 1.00 81.75 94 LYS A O 1
ATOM 721 N N . GLY A 1 95 ? 20.023 1.166 -28.647 1.00 85.25 95 GLY A N 1
ATOM 722 C CA . GLY A 1 95 ? 19.787 0.014 -27.778 1.00 85.25 95 GLY A CA 1
ATOM 723 C C . GLY A 1 95 ? 20.568 0.097 -26.463 1.00 85.25 95 GLY A C 1
ATOM 724 O O . GLY A 1 95 ? 21.718 0.534 -26.421 1.00 85.25 95 GLY A O 1
ATOM 725 N N . MET A 1 96 ? 19.940 -0.325 -25.358 1.00 91.06 96 MET A N 1
ATOM 726 C CA . MET A 1 96 ? 20.568 -0.300 -24.027 1.00 91.06 96 MET A CA 1
ATOM 727 C C . MET A 1 96 ? 21.754 -1.272 -23.937 1.00 91.06 96 MET A C 1
ATOM 729 O O . MET A 1 96 ? 22.756 -0.941 -23.313 1.00 91.06 96 MET A O 1
ATOM 733 N N . GLN A 1 97 ? 21.672 -2.438 -24.588 1.00 91.94 97 GLN A N 1
ATOM 734 C CA . GLN A 1 97 ? 22.762 -3.420 -24.595 1.00 91.94 97 GLN A CA 1
ATOM 735 C C . GLN A 1 97 ? 24.002 -2.892 -25.329 1.00 91.94 97 GLN A C 1
ATOM 737 O O . GLN A 1 97 ? 25.090 -2.933 -24.769 1.00 91.94 97 GLN A O 1
ATOM 742 N N . ALA A 1 98 ? 23.831 -2.269 -26.501 1.00 86.19 98 ALA A N 1
ATOM 743 C CA . ALA A 1 98 ? 24.940 -1.667 -27.244 1.00 86.19 98 ALA A CA 1
ATOM 744 C C . ALA A 1 98 ? 25.666 -0.578 -26.437 1.00 86.19 98 ALA A C 1
ATOM 746 O O . ALA A 1 98 ? 26.882 -0.444 -26.520 1.00 86.19 98 ALA A O 1
ATOM 747 N N . ILE A 1 99 ? 24.940 0.181 -25.604 1.00 87.56 99 ILE A N 1
ATOM 748 C CA . ILE A 1 99 ? 25.550 1.146 -24.674 1.00 87.56 99 ILE A CA 1
ATOM 749 C C . ILE A 1 99 ? 26.427 0.438 -23.644 1.00 87.56 99 ILE A C 1
ATOM 751 O O . ILE A 1 99 ? 27.505 0.930 -23.320 1.00 87.56 99 ILE A O 1
ATOM 755 N N . ILE A 1 100 ? 25.956 -0.679 -23.089 1.00 89.00 100 ILE A N 1
ATOM 756 C CA . ILE A 1 100 ? 26.700 -1.439 -22.083 1.00 89.00 100 ILE A CA 1
ATOM 757 C C . ILE A 1 100 ? 27.955 -2.056 -22.708 1.00 89.00 100 ILE A C 1
ATOM 759 O O . ILE A 1 100 ? 29.023 -1.956 -22.107 1.00 89.00 100 ILE A O 1
ATOM 763 N N . ASP A 1 101 ? 27.834 -2.618 -23.909 1.00 86.38 101 ASP A N 1
ATOM 764 C CA . ASP A 1 101 ? 28.935 -3.236 -24.653 1.00 86.38 101 ASP A CA 1
ATOM 765 C C . ASP A 1 101 ? 30.003 -2.196 -25.033 1.00 86.38 101 ASP A C 1
ATOM 767 O O . ASP A 1 101 ? 31.184 -2.386 -24.736 1.00 86.38 101 ASP A O 1
ATOM 771 N N . GLU A 1 102 ? 29.590 -1.031 -25.544 1.00 85.56 102 GLU A N 1
ATOM 772 C CA . GLU A 1 102 ? 30.474 0.110 -25.824 1.00 85.56 102 GLU A CA 1
ATOM 773 C C . GLU A 1 102 ? 31.200 0.589 -24.554 1.00 85.56 102 GLU A C 1
ATOM 775 O O . GLU A 1 102 ? 32.415 0.792 -24.555 1.00 85.56 102 GLU A O 1
ATOM 780 N N . LEU A 1 103 ? 30.479 0.721 -23.432 1.00 85.81 103 LEU A N 1
ATOM 781 C CA . LEU A 1 103 ? 31.060 1.118 -22.144 1.00 85.81 103 LEU A CA 1
ATOM 782 C C . LEU A 1 103 ? 32.023 0.071 -21.571 1.00 85.81 103 LEU A C 1
ATOM 784 O O . LEU A 1 103 ? 32.898 0.429 -20.780 1.00 85.81 103 LEU A O 1
ATOM 788 N N . ALA A 1 104 ? 31.835 -1.198 -21.924 1.00 83.38 104 ALA A N 1
ATOM 789 C CA . ALA A 1 104 ? 32.687 -2.307 -21.521 1.00 83.38 104 ALA A CA 1
ATOM 790 C C . ALA A 1 104 ? 33.895 -2.502 -22.454 1.00 83.38 104 ALA A C 1
ATOM 792 O O . ALA A 1 104 ? 34.721 -3.378 -22.191 1.00 83.38 104 ALA A O 1
ATOM 793 N N . GLY A 1 105 ? 33.999 -1.714 -23.533 1.00 78.75 105 GLY A N 1
ATOM 794 C CA . GLY A 1 105 ? 35.022 -1.888 -24.563 1.00 78.75 105 GLY A CA 1
ATOM 795 C C . GLY A 1 105 ? 34.870 -3.197 -25.341 1.00 78.75 105 GLY A C 1
ATOM 796 O O . GLY A 1 105 ? 35.846 -3.697 -25.902 1.00 78.75 105 GLY A O 1
ATOM 797 N N . VAL A 1 106 ? 33.663 -3.768 -25.354 1.00 76.94 106 VAL A N 1
ATOM 798 C CA . VAL A 1 106 ? 33.305 -4.898 -26.209 1.00 76.94 106 VAL A CA 1
ATOM 799 C C . VAL A 1 106 ? 33.087 -4.315 -27.601 1.00 76.94 106 VAL A C 1
ATOM 801 O O . VAL A 1 106 ? 31.990 -3.903 -27.966 1.00 76.94 106 VAL A O 1
ATOM 804 N N . ASN A 1 107 ? 34.184 -4.176 -28.345 1.00 58.56 107 ASN A N 1
ATOM 805 C CA . ASN A 1 107 ? 34.126 -3.799 -29.749 1.00 58.56 107 ASN A CA 1
ATOM 806 C C . ASN A 1 107 ? 33.500 -4.955 -30.522 1.00 58.56 107 ASN A C 1
ATOM 808 O O . ASN A 1 107 ? 33.991 -6.082 -30.441 1.00 58.56 107 ASN A O 1
ATOM 812 N N . ASP A 1 108 ? 32.445 -4.646 -31.269 1.00 49.03 108 ASP A N 1
ATOM 813 C CA . ASP A 1 108 ? 31.810 -5.541 -32.227 1.00 49.03 108 ASP A CA 1
ATOM 814 C C . ASP A 1 108 ? 32.896 -6.233 -33.074 1.00 49.03 108 ASP A C 1
ATOM 816 O O . ASP A 1 108 ? 33.616 -5.587 -33.845 1.00 49.03 108 ASP A O 1
ATOM 820 N N . LEU A 1 109 ? 33.051 -7.551 -32.909 1.00 43.00 109 LEU A N 1
ATOM 821 C CA . LEU A 1 109 ? 33.655 -8.369 -33.949 1.00 43.00 109 LEU A CA 1
ATOM 822 C C . LEU A 1 109 ? 32.709 -8.253 -35.136 1.00 43.00 109 LEU A C 1
ATOM 824 O O . LEU A 1 109 ? 31.575 -8.719 -35.110 1.00 43.00 109 LEU A O 1
ATOM 828 N N . SER A 1 110 ? 33.203 -7.563 -36.148 1.00 42.94 110 SER A N 1
ATOM 829 C CA . SER A 1 110 ? 32.638 -7.370 -37.469 1.00 42.94 110 SER A CA 1
ATOM 830 C C . SER A 1 110 ? 32.223 -8.686 -38.144 1.00 42.94 110 SER A C 1
ATOM 832 O O . SER A 1 110 ? 32.919 -9.121 -39.052 1.00 42.94 110 SER A O 1
ATOM 834 N N . ASP A 1 111 ? 31.115 -9.310 -37.737 1.00 41.00 111 ASP A N 1
ATOM 835 C CA . ASP A 1 111 ? 30.585 -10.509 -38.410 1.00 41.00 111 ASP A CA 1
ATOM 836 C C . ASP A 1 111 ? 29.052 -10.676 -38.333 1.00 41.00 111 ASP A C 1
ATOM 838 O O . ASP A 1 111 ? 28.517 -11.774 -38.464 1.00 41.00 111 ASP A O 1
ATOM 842 N N . LEU A 1 112 ? 28.304 -9.571 -38.227 1.00 40.22 112 LEU A N 1
ATOM 843 C CA . LEU A 1 112 ? 26.854 -9.564 -38.500 1.00 40.22 112 LEU A CA 1
ATOM 844 C C . LEU A 1 112 ? 26.397 -8.481 -39.492 1.00 40.22 112 LEU A C 1
ATOM 846 O O . LEU A 1 112 ? 25.203 -8.271 -39.685 1.00 40.22 112 LEU A O 1
ATOM 850 N N . SER A 1 113 ? 27.335 -7.851 -40.206 1.00 35.03 113 SER A N 1
ATOM 851 C CA . SER A 1 113 ? 27.060 -6.878 -41.280 1.00 35.03 113 SER A CA 1
ATOM 852 C C . SER A 1 113 ? 27.329 -7.413 -42.696 1.00 35.03 113 SER A C 1
ATOM 854 O O . SER A 1 113 ? 27.565 -6.651 -43.631 1.00 35.03 113 SER A O 1
ATOM 856 N N . LYS A 1 114 ? 27.229 -8.736 -42.884 1.00 40.34 114 LYS A N 1
ATOM 857 C CA . LYS A 1 114 ? 26.991 -9.361 -44.199 1.00 40.34 114 LYS A CA 1
ATOM 858 C C . LYS A 1 114 ? 25.742 -10.246 -44.188 1.00 40.34 114 LYS A C 1
ATOM 860 O O . LYS A 1 114 ? 25.740 -11.333 -44.751 1.00 40.34 114 LYS A O 1
ATOM 865 N N . SER A 1 115 ? 24.657 -9.768 -43.584 1.00 36.12 115 SER A N 1
ATOM 866 C CA . SER A 1 115 ? 23.355 -10.071 -44.173 1.00 36.12 115 SER A CA 1
ATOM 867 C C . SER A 1 115 ? 23.166 -9.056 -45.287 1.00 36.12 115 SER A C 1
ATOM 869 O O . SER A 1 115 ? 23.112 -7.852 -45.039 1.00 36.12 115 SER A O 1
ATOM 871 N N . ILE A 1 116 ? 23.208 -9.543 -46.520 1.00 42.91 116 ILE A N 1
ATOM 872 C CA . ILE A 1 116 ? 22.899 -8.781 -47.722 1.00 42.91 116 ILE A CA 1
ATOM 873 C C . ILE A 1 116 ? 21.563 -8.079 -47.452 1.00 42.91 116 ILE A C 1
ATOM 875 O O . ILE A 1 116 ? 20.542 -8.739 -47.281 1.00 42.91 116 ILE A O 1
ATOM 879 N N . LEU A 1 117 ? 21.575 -6.746 -47.376 1.00 40.28 117 LEU A N 1
ATOM 880 C CA . LEU A 1 117 ? 20.376 -5.956 -47.627 1.00 40.28 117 LEU A CA 1
ATOM 881 C C . LEU A 1 117 ? 20.009 -6.237 -49.085 1.00 40.28 117 LEU A C 1
ATOM 883 O O . LEU A 1 117 ? 20.435 -5.526 -49.994 1.00 40.28 117 LEU A O 1
ATOM 887 N N . GLU A 1 118 ? 19.273 -7.322 -49.320 1.00 42.66 118 GLU A N 1
ATOM 888 C CA . GLU A 1 118 ? 18.441 -7.383 -50.505 1.00 42.66 118 GLU A CA 1
ATOM 889 C C . GLU A 1 118 ? 17.500 -6.183 -50.390 1.00 42.66 118 GLU A C 1
ATOM 891 O O . GLU A 1 118 ? 16.948 -5.949 -49.307 1.00 42.66 118 GLU A O 1
ATOM 896 N N . PRO A 1 119 ? 17.369 -5.358 -51.440 1.00 41.12 119 PRO A N 1
ATOM 897 C CA . PRO A 1 119 ? 16.420 -4.266 -51.417 1.00 41.12 119 PRO A CA 1
ATOM 898 C C . PRO A 1 119 ? 15.043 -4.886 -51.201 1.00 41.12 119 PRO A C 1
ATOM 900 O O . PRO A 1 119 ? 14.474 -5.494 -52.106 1.00 41.12 119 PRO A O 1
ATOM 903 N N . VAL A 1 120 ? 14.527 -4.770 -49.977 1.00 45.41 120 VAL A N 1
ATOM 904 C CA . VAL A 1 120 ? 13.143 -5.116 -49.682 1.00 45.41 120 VAL A CA 1
ATOM 905 C C . VAL A 1 120 ? 12.315 -4.243 -50.624 1.00 45.41 120 VAL A C 1
ATOM 907 O O . VAL A 1 120 ? 12.473 -3.018 -50.590 1.00 45.41 120 VAL A O 1
ATOM 910 N N . PRO A 1 121 ? 11.505 -4.832 -51.520 1.00 50.75 121 PRO A N 1
ATOM 911 C CA . PRO A 1 121 ? 10.730 -4.057 -52.471 1.00 50.75 121 PRO A CA 1
ATOM 912 C C . PRO A 1 121 ? 9.883 -3.068 -51.676 1.00 50.75 121 PRO A C 1
ATOM 914 O O . PRO A 1 121 ? 9.196 -3.461 -50.736 1.00 50.75 121 PRO A O 1
ATOM 917 N N . THR A 1 122 ? 9.962 -1.787 -52.030 1.00 53.97 122 THR A N 1
ATOM 918 C CA . THR A 1 122 ? 9.392 -0.647 -51.290 1.00 53.97 122 THR A CA 1
ATOM 919 C C . THR A 1 122 ? 7.923 -0.868 -50.897 1.00 53.97 122 THR A C 1
ATOM 921 O O . THR A 1 122 ? 7.493 -0.455 -49.827 1.00 53.97 122 THR A O 1
ATOM 924 N N . VAL A 1 123 ? 7.199 -1.648 -51.705 1.00 56.12 123 VAL A N 1
ATOM 925 C CA . VAL A 1 123 ? 5.807 -2.074 -51.500 1.00 56.12 123 VAL A CA 1
ATOM 926 C C . VAL A 1 123 ? 5.609 -2.945 -50.244 1.00 56.12 123 VAL A C 1
ATOM 928 O O . VAL A 1 123 ? 4.614 -2.790 -49.542 1.00 56.12 123 VAL A O 1
ATOM 931 N N . ALA A 1 124 ? 6.547 -3.841 -49.916 1.00 57.19 124 ALA A N 1
ATOM 932 C CA . ALA A 1 124 ? 6.469 -4.687 -48.719 1.00 57.19 124 ALA A CA 1
ATOM 933 C C . ALA A 1 124 ? 6.757 -3.896 -47.432 1.00 57.19 124 ALA A C 1
ATOM 935 O O . ALA A 1 124 ? 6.212 -4.198 -46.372 1.00 57.19 124 ALA A O 1
ATOM 936 N N . LEU A 1 125 ? 7.589 -2.857 -47.533 1.00 56.19 125 LEU A N 1
ATOM 937 C CA . LEU A 1 125 ? 7.949 -1.981 -46.419 1.00 56.19 125 LEU A CA 1
ATOM 938 C C . LEU A 1 125 ? 6.815 -0.994 -46.103 1.00 56.19 125 LEU A C 1
ATOM 940 O O . LEU A 1 125 ? 6.494 -0.784 -44.938 1.00 56.19 125 LEU A O 1
ATOM 944 N N . GLU A 1 126 ? 6.145 -0.461 -47.127 1.00 63.06 126 GLU A N 1
ATOM 945 C CA . GLU A 1 126 ? 4.942 0.367 -46.971 1.00 63.06 126 GLU A CA 1
ATOM 946 C C . GLU A 1 126 ? 3.775 -0.417 -46.350 1.00 63.06 126 GLU A C 1
ATOM 948 O O . GLU A 1 126 ? 3.105 0.095 -45.454 1.00 63.06 126 GLU A O 1
ATOM 953 N N . GLN A 1 127 ? 3.575 -1.681 -46.742 1.00 66.25 127 GLN A N 1
ATOM 954 C CA . GLN A 1 127 ? 2.570 -2.551 -46.116 1.00 66.25 127 GLN A CA 1
ATOM 955 C C . GLN A 1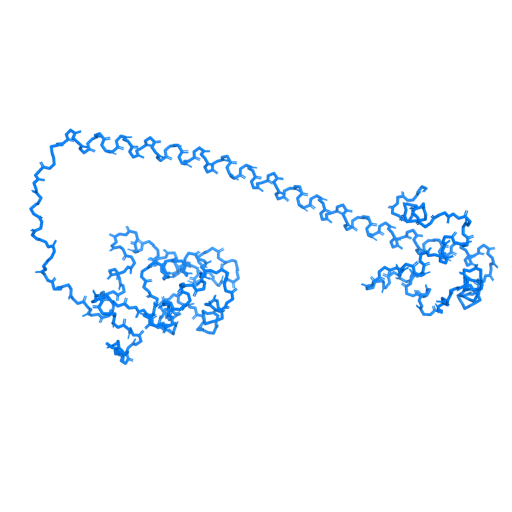 127 ? 2.890 -2.854 -44.646 1.00 66.25 127 GLN A C 1
ATOM 957 O O . GLN A 1 127 ? 1.992 -2.798 -43.809 1.00 66.25 127 GLN A O 1
ATOM 962 N N . GLN A 1 128 ? 4.158 -3.106 -44.305 1.00 61.34 128 GLN A N 1
ATOM 963 C CA . GLN A 1 128 ? 4.566 -3.306 -42.910 1.00 61.34 128 GLN A CA 1
ATOM 964 C C . GLN A 1 128 ? 4.419 -2.037 -42.065 1.00 61.34 128 GLN A C 1
ATOM 966 O O . GLN A 1 128 ? 4.020 -2.122 -40.905 1.00 61.34 128 GLN A O 1
ATOM 971 N N . ILE A 1 129 ? 4.714 -0.860 -42.626 1.00 72.56 129 ILE A N 1
ATOM 972 C CA . ILE A 1 129 ? 4.504 0.424 -41.944 1.00 72.56 129 ILE A CA 1
ATOM 973 C C . ILE A 1 129 ? 3.012 0.638 -41.674 1.00 72.56 129 ILE A C 1
ATOM 975 O O . ILE A 1 129 ? 2.652 0.985 -40.552 1.00 72.56 129 ILE A O 1
ATOM 979 N N . GLN A 1 130 ? 2.149 0.369 -42.656 1.00 77.25 130 GLN A N 1
ATOM 980 C CA . GLN A 1 130 ? 0.697 0.479 -42.507 1.00 77.25 130 GLN A CA 1
ATOM 981 C C . GLN A 1 130 ? 0.161 -0.471 -41.420 1.00 77.25 130 GLN A C 1
ATOM 983 O O . GLN A 1 130 ? -0.576 -0.045 -40.531 1.00 77.25 130 GLN A O 1
ATOM 988 N N . GLU A 1 131 ? 0.591 -1.735 -41.430 1.00 73.88 131 GLU A N 1
ATOM 989 C CA . GLU A 1 131 ? 0.179 -2.742 -40.444 1.00 73.88 131 GLU A CA 1
ATOM 990 C C . GLU A 1 131 ? 0.672 -2.397 -39.024 1.00 73.88 131 GLU A C 1
ATOM 992 O O . GLU A 1 131 ? -0.042 -2.585 -38.034 1.00 73.88 131 GLU A O 1
ATOM 997 N N . LEU A 1 132 ? 1.880 -1.830 -38.904 1.00 69.69 132 LEU A N 1
ATOM 998 C CA . LEU A 1 132 ? 2.406 -1.322 -37.636 1.00 69.69 132 LEU A CA 1
ATOM 999 C C . LEU A 1 132 ? 1.640 -0.089 -37.147 1.00 69.69 132 LEU A C 1
ATOM 1001 O O . LEU A 1 132 ? 1.368 0.004 -35.952 1.00 69.69 132 LEU A O 1
ATOM 1005 N N . SER A 1 133 ? 1.257 0.831 -38.035 1.00 75.00 133 SER A N 1
ATOM 1006 C CA . SER A 1 133 ? 0.445 2.000 -37.681 1.00 75.00 133 SER A CA 1
ATOM 1007 C C . SER A 1 133 ? -0.942 1.608 -37.171 1.00 75.00 133 SER A C 1
ATOM 1009 O O . SER A 1 133 ? -1.391 2.149 -36.162 1.00 75.00 133 SER A O 1
ATOM 1011 N N . GLU A 1 134 ? -1.591 0.626 -37.797 1.00 77.50 134 GLU A N 1
ATOM 1012 C CA . GLU A 1 134 ? -2.882 0.095 -37.339 1.00 77.50 134 GLU A CA 1
ATOM 1013 C C . GLU A 1 134 ? -2.759 -0.613 -35.982 1.00 77.50 134 GLU A C 1
ATOM 1015 O O . GLU A 1 134 ? -3.593 -0.418 -35.094 1.00 77.50 134 GLU A O 1
ATOM 1020 N N . ARG A 1 135 ? -1.668 -1.360 -35.762 1.00 76.19 135 ARG A N 1
ATOM 1021 C CA . ARG A 1 135 ? -1.353 -1.947 -34.450 1.00 76.19 135 ARG A CA 1
ATOM 1022 C C . ARG A 1 135 ? -1.094 -0.901 -33.370 1.00 76.19 135 ARG A C 1
ATOM 1024 O O . ARG A 1 135 ? -1.533 -1.099 -32.240 1.00 76.19 135 ARG A O 1
ATOM 1031 N N . ILE A 1 136 ? -0.388 0.185 -33.688 1.00 72.94 136 ILE A N 1
ATOM 1032 C CA . ILE A 1 136 ? -0.135 1.283 -32.744 1.00 72.94 136 ILE A CA 1
ATOM 1033 C C . ILE A 1 136 ? -1.453 1.965 -32.372 1.00 72.94 136 ILE A C 1
ATOM 1035 O O . ILE A 1 136 ? -1.712 2.130 -31.185 1.00 72.94 136 ILE A O 1
ATOM 1039 N N . ALA A 1 137 ? -2.318 2.266 -33.345 1.00 72.06 137 ALA A N 1
ATOM 1040 C CA . ALA A 1 137 ? -3.629 2.861 -33.082 1.00 72.06 137 ALA A CA 1
ATOM 1041 C C . ALA A 1 137 ? -4.508 1.961 -32.191 1.00 72.06 137 ALA A C 1
ATOM 1043 O O . ALA A 1 137 ? -5.101 2.434 -31.222 1.00 72.06 137 ALA A O 1
ATOM 1044 N N . ALA A 1 138 ? -4.527 0.648 -32.452 1.00 67.62 138 ALA A N 1
ATOM 1045 C CA . ALA A 1 138 ? -5.248 -0.314 -31.618 1.00 67.62 138 ALA A CA 1
ATOM 1046 C C . ALA A 1 138 ? -4.676 -0.402 -30.188 1.00 67.62 138 ALA A C 1
ATOM 1048 O O . ALA A 1 138 ? -5.430 -0.486 -29.218 1.00 67.62 138 ALA A O 1
ATOM 1049 N N . LEU A 1 139 ? -3.347 -0.347 -30.037 1.00 63.34 139 LEU A N 1
ATOM 1050 C CA . LEU A 1 139 ? -2.687 -0.323 -28.729 1.00 63.34 139 LEU A CA 1
ATOM 1051 C C . LEU A 1 139 ? -2.947 0.987 -27.974 1.00 63.34 139 LEU A C 1
ATOM 1053 O O . LEU A 1 139 ? -3.101 0.956 -26.754 1.00 63.34 139 LEU A O 1
ATOM 1057 N N . GLU A 1 140 ? -3.020 2.128 -28.659 1.00 72.06 140 GLU A N 1
ATOM 1058 C CA . GLU A 1 140 ? -3.360 3.421 -28.053 1.00 72.06 140 GLU A CA 1
ATOM 1059 C C . GLU A 1 140 ? -4.804 3.440 -27.541 1.00 72.06 140 GLU A C 1
ATOM 1061 O O . GLU A 1 140 ? -5.046 3.869 -26.409 1.00 72.06 140 GLU A O 1
ATOM 1066 N N . GLU A 1 141 ? -5.747 2.898 -28.316 1.00 67.62 141 GLU A N 1
ATOM 1067 C CA . GLU A 1 141 ? -7.147 2.760 -27.906 1.00 67.62 141 GLU A CA 1
ATOM 1068 C C . GLU A 1 141 ? -7.289 1.810 -26.704 1.00 67.62 141 GLU A C 1
ATOM 1070 O O . GLU A 1 141 ? -7.975 2.125 -25.726 1.00 67.62 141 GLU A O 1
ATOM 1075 N N . GLN A 1 142 ? -6.555 0.692 -26.706 1.00 61.16 142 GLN A N 1
ATOM 1076 C CA . GLN A 1 142 ? -6.504 -0.236 -25.574 1.00 61.16 142 GLN A CA 1
ATOM 1077 C C . GLN A 1 142 ? -5.871 0.414 -24.330 1.00 61.16 142 GLN A C 1
ATOM 1079 O O . GLN A 1 142 ? -6.385 0.272 -23.221 1.00 61.16 142 GLN A O 1
ATOM 1084 N N . THR A 1 143 ? -4.819 1.220 -24.506 1.00 61.75 143 THR A N 1
ATOM 1085 C CA . THR A 1 143 ? -4.166 1.966 -23.414 1.00 61.75 143 THR A CA 1
ATOM 1086 C C . THR A 1 143 ? -5.094 3.037 -22.824 1.00 61.75 143 THR A C 1
ATOM 1088 O O . THR A 1 143 ? -5.101 3.258 -21.607 1.00 61.75 143 THR A O 1
ATOM 1091 N N . GLN A 1 144 ? -5.914 3.693 -23.652 1.00 64.62 144 GLN A N 1
ATOM 1092 C CA . GLN A 1 144 ? -6.952 4.622 -23.195 1.00 64.62 144 GLN A CA 1
ATOM 1093 C C . GLN A 1 144 ? -8.059 3.910 -22.409 1.00 64.62 144 GLN A C 1
ATOM 1095 O O . GLN A 1 144 ? -8.483 4.400 -21.360 1.00 64.62 144 GLN A O 1
ATOM 1100 N N . GLN A 1 145 ? -8.491 2.727 -22.849 1.00 57.91 145 GLN A N 1
ATOM 1101 C CA . GLN A 1 145 ? -9.458 1.926 -22.096 1.00 57.91 145 GLN A CA 1
ATOM 1102 C C . GLN A 1 145 ? -8.889 1.457 -20.746 1.00 57.91 145 GLN A C 1
ATOM 1104 O O . GLN A 1 145 ? -9.563 1.589 -19.717 1.00 57.91 145 GLN A O 1
ATOM 1109 N N . ASP A 1 146 ? -7.631 1.012 -20.712 1.00 56.28 146 ASP A N 1
ATOM 1110 C CA . ASP A 1 146 ? -6.956 0.572 -19.487 1.00 56.28 146 ASP A CA 1
ATOM 1111 C C . ASP A 1 146 ? -6.739 1.719 -18.489 1.00 56.28 146 ASP A C 1
ATOM 1113 O O . ASP A 1 146 ? -6.920 1.539 -17.280 1.00 56.28 146 ASP A O 1
ATOM 1117 N N . THR A 1 147 ? -6.417 2.927 -18.962 1.00 58.53 147 THR A N 1
ATOM 1118 C CA . THR A 1 147 ? -6.289 4.111 -18.090 1.00 58.53 147 THR A CA 1
ATOM 1119 C C . THR A 1 147 ? -7.632 4.548 -17.509 1.00 58.53 147 THR A C 1
ATOM 1121 O O . THR A 1 147 ? -7.703 4.862 -16.316 1.00 58.53 147 THR A O 1
ATOM 1124 N N . VAL A 1 148 ? -8.718 4.499 -18.287 1.00 63.59 148 VAL A N 1
ATOM 1125 C CA . VAL A 1 148 ? -10.078 4.750 -17.775 1.00 63.59 148 VAL A CA 1
ATOM 1126 C C . VAL A 1 148 ? -10.471 3.701 -16.731 1.00 63.59 148 VAL A C 1
ATOM 1128 O O . VAL A 1 148 ? -11.041 4.048 -15.690 1.00 63.59 148 VAL A O 1
ATOM 1131 N N . TYR A 1 149 ? -10.140 2.429 -16.960 1.00 51.25 149 TYR A N 1
ATOM 1132 C CA . TYR A 1 149 ? -10.421 1.352 -16.012 1.00 51.25 149 TYR A CA 1
ATOM 1133 C C . TYR A 1 149 ? -9.619 1.505 -14.711 1.00 51.25 149 TYR A C 1
ATOM 1135 O O . TYR A 1 149 ? -10.192 1.436 -13.620 1.00 51.25 149 TYR A O 1
ATOM 1143 N N . GLN A 1 150 ? -8.318 1.803 -14.798 1.00 50.09 150 GLN A N 1
ATOM 1144 C CA . GLN A 1 150 ? -7.479 2.077 -13.627 1.00 50.09 150 GLN A CA 1
ATOM 1145 C C . GLN A 1 150 ? -7.960 3.301 -12.845 1.00 50.09 150 GLN A C 1
ATOM 1147 O O . GLN A 1 150 ? -7.979 3.271 -11.613 1.00 50.09 150 GLN A O 1
ATOM 1152 N N . HIS A 1 151 ? -8.392 4.364 -13.527 1.00 59.19 151 HIS A N 1
ATOM 1153 C CA . HIS A 1 151 ? -8.936 5.548 -12.867 1.00 59.19 151 HIS A CA 1
ATOM 1154 C C . HIS A 1 151 ? -10.223 5.222 -12.092 1.00 59.19 151 HIS A C 1
ATOM 1156 O O . HIS A 1 151 ? -10.324 5.549 -10.907 1.00 59.19 151 HIS A O 1
ATOM 1162 N N . LYS A 1 152 ? -11.162 4.486 -12.706 1.00 50.59 152 LYS A N 1
ATOM 1163 C CA . LYS A 1 152 ? -12.385 4.006 -12.034 1.00 50.59 152 LYS A CA 1
ATOM 1164 C C . LYS A 1 152 ? -12.078 3.091 -10.847 1.00 50.59 152 LYS A C 1
ATOM 1166 O O . LYS A 1 152 ? -12.688 3.227 -9.788 1.00 50.59 152 LYS A O 1
ATOM 1171 N N . TYR A 1 153 ? -11.113 2.185 -10.988 1.00 50.69 153 TYR A N 1
ATOM 1172 C CA . TYR A 1 153 ? -10.690 1.303 -9.901 1.00 50.69 153 TYR A CA 1
ATOM 1173 C C . TYR A 1 153 ? -10.082 2.090 -8.729 1.00 50.69 153 TYR A C 1
ATOM 1175 O O . TYR A 1 153 ? -10.448 1.869 -7.575 1.00 50.69 153 TYR A O 1
ATOM 1183 N N . ASN A 1 154 ? -9.204 3.056 -9.010 1.00 52.12 154 ASN A N 1
ATOM 1184 C CA . ASN A 1 154 ? -8.571 3.887 -7.986 1.00 52.12 154 ASN A CA 1
ATOM 1185 C C . ASN A 1 154 ? -9.578 4.781 -7.249 1.00 52.12 154 ASN A C 1
ATOM 1187 O O . ASN A 1 154 ? -9.462 4.931 -6.029 1.00 52.12 154 ASN A O 1
ATOM 1191 N N . LEU A 1 155 ? -10.585 5.316 -7.947 1.00 51.38 155 LEU A N 1
ATOM 1192 C CA . LEU A 1 155 ? -11.704 6.032 -7.327 1.00 51.38 155 LEU A CA 1
ATOM 1193 C C . LEU A 1 155 ? -12.466 5.117 -6.362 1.00 51.38 155 LEU A C 1
ATOM 1195 O O . LEU A 1 155 ? -12.550 5.431 -5.177 1.00 51.38 155 LEU A O 1
ATOM 1199 N N . ASN A 1 156 ? -12.872 3.924 -6.808 1.00 51.34 156 ASN A N 1
ATOM 1200 C CA . ASN A 1 156 ? -13.564 2.946 -5.961 1.00 51.34 156 ASN A CA 1
ATOM 1201 C C . ASN A 1 156 ? -12.737 2.518 -4.735 1.00 51.34 156 ASN A C 1
ATOM 1203 O O . ASN A 1 156 ? -13.275 2.340 -3.641 1.00 51.34 156 ASN A O 1
ATOM 1207 N N . VAL A 1 157 ? -11.419 2.340 -4.873 1.00 53.12 157 VAL A N 1
ATOM 1208 C CA . VAL A 1 157 ? -10.539 1.994 -3.741 1.00 53.12 157 VAL A CA 1
ATOM 1209 C C . VAL A 1 157 ? -10.428 3.156 -2.754 1.00 53.12 157 VAL A C 1
ATOM 1211 O O . VAL A 1 157 ? -10.425 2.937 -1.539 1.00 53.12 157 VAL A O 1
ATOM 1214 N N . THR A 1 158 ? -10.337 4.385 -3.255 1.00 51.31 158 THR A N 1
ATOM 1215 C CA . THR A 1 158 ? -10.199 5.594 -2.437 1.00 51.31 158 THR A CA 1
ATOM 1216 C C . THR A 1 158 ? -11.499 5.894 -1.699 1.00 51.31 158 THR A C 1
ATOM 1218 O O . THR A 1 158 ? -11.474 6.076 -0.483 1.00 51.31 158 THR A O 1
ATOM 1221 N N . GLU A 1 159 ? -12.643 5.806 -2.375 1.00 53.72 159 GLU A N 1
ATOM 1222 C CA . GLU A 1 159 ? -13.975 5.906 -1.773 1.00 53.72 159 GLU A CA 1
ATOM 1223 C C . GLU A 1 159 ? -14.191 4.839 -0.698 1.00 53.72 159 GLU A C 1
ATOM 1225 O O . GLU A 1 159 ? -14.603 5.162 0.415 1.00 53.72 159 GLU A O 1
ATOM 1230 N N . ASN A 1 160 ? -13.801 3.585 -0.952 1.00 58.06 160 ASN A N 1
ATOM 1231 C CA . ASN A 1 160 ? -13.867 2.525 0.056 1.00 58.06 160 ASN A CA 1
ATOM 1232 C C . ASN A 1 160 ? -12.939 2.780 1.256 1.00 58.06 160 ASN A C 1
ATOM 1234 O O . ASN A 1 160 ? -13.294 2.457 2.393 1.00 58.06 160 ASN A O 1
ATOM 1238 N N . LYS A 1 161 ? -11.751 3.363 1.046 1.00 55.31 161 LYS A N 1
ATOM 1239 C CA . LYS A 1 161 ? -10.853 3.770 2.141 1.00 55.31 161 LYS A CA 1
ATOM 1240 C C . LYS A 1 161 ? -11.444 4.926 2.948 1.00 55.31 161 LYS A C 1
ATOM 1242 O O . LYS A 1 161 ? -11.429 4.859 4.177 1.00 55.31 161 LYS A O 1
ATOM 1247 N N . HIS A 1 162 ? -11.997 5.945 2.292 1.00 54.06 162 HIS A N 1
ATOM 1248 C CA . HIS A 1 162 ? -12.663 7.066 2.957 1.00 54.06 162 HIS A CA 1
ATOM 1249 C C . HIS A 1 162 ? -13.912 6.618 3.715 1.00 54.06 162 HIS A C 1
ATOM 1251 O O . HIS A 1 162 ? -14.076 7.006 4.869 1.00 54.06 162 HIS A O 1
ATOM 1257 N N . ALA A 1 163 ? -14.734 5.739 3.138 1.00 58.00 163 ALA A N 1
ATOM 1258 C CA . ALA A 1 163 ? -15.894 5.154 3.803 1.00 58.00 163 ALA A CA 1
ATOM 1259 C C . ALA A 1 163 ? -15.481 4.358 5.050 1.00 58.00 163 ALA A C 1
ATOM 1261 O O . ALA A 1 163 ? -16.023 4.591 6.128 1.00 58.00 163 ALA A O 1
ATOM 1262 N N . LYS A 1 164 ? -14.456 3.497 4.957 1.00 64.44 164 LYS A N 1
ATOM 1263 C CA . LYS A 1 164 ? -13.930 2.740 6.109 1.00 64.44 164 LYS A CA 1
ATOM 1264 C C . LYS A 1 164 ? -13.336 3.645 7.193 1.00 64.44 164 LYS A C 1
ATOM 1266 O O . LYS A 1 164 ? -13.539 3.391 8.379 1.00 64.44 164 LYS A O 1
ATOM 1271 N N . MET A 1 165 ? -12.622 4.708 6.816 1.00 63.62 165 MET A N 1
ATOM 1272 C CA . MET A 1 165 ? -12.111 5.698 7.775 1.00 63.62 165 MET A CA 1
ATOM 1273 C C . MET A 1 165 ? -13.242 6.499 8.430 1.00 63.62 165 MET A C 1
ATOM 1275 O O . MET A 1 165 ? -13.222 6.694 9.643 1.00 63.62 165 MET A O 1
ATOM 1279 N N . SER A 1 166 ? -14.247 6.908 7.655 1.00 69.81 166 SER A N 1
ATOM 1280 C CA . SER A 1 166 ? -15.433 7.620 8.140 1.00 69.81 166 SER A CA 1
ATOM 1281 C C . SER A 1 166 ? -16.238 6.763 9.121 1.00 69.81 166 SER A C 1
ATOM 1283 O O . SER A 1 166 ? -16.508 7.199 10.238 1.00 69.81 166 SER A O 1
ATOM 1285 N N . GLN A 1 167 ? -16.503 5.497 8.782 1.00 75.00 167 GLN A N 1
ATOM 1286 C CA . GLN A 1 167 ? -17.155 4.529 9.670 1.00 75.00 167 GLN A CA 1
ATOM 1287 C C . GLN A 1 167 ? -16.365 4.312 10.964 1.00 75.00 167 GLN A C 1
ATOM 1289 O O . GLN A 1 167 ? -16.943 4.320 12.049 1.00 75.00 167 GLN A O 1
ATOM 1294 N N . LYS A 1 168 ? -15.033 4.182 10.878 1.00 77.38 168 LYS A N 1
ATOM 1295 C CA . LYS A 1 168 ? -14.164 4.058 12.057 1.00 77.38 168 LYS A CA 1
ATOM 1296 C C . LYS A 1 168 ? -14.226 5.308 12.941 1.00 77.38 168 LYS A C 1
ATOM 1298 O O . LYS A 1 168 ? -14.250 5.181 14.161 1.00 77.38 168 LYS A O 1
ATOM 1303 N N . ASN A 1 169 ? -14.270 6.500 12.352 1.00 81.50 169 ASN A N 1
ATOM 1304 C CA . ASN A 1 169 ? -14.368 7.755 13.097 1.00 81.50 169 ASN A CA 1
ATOM 1305 C C . ASN A 1 169 ? -15.751 7.944 13.739 1.00 81.50 169 ASN A C 1
ATOM 1307 O O . ASN A 1 169 ? -15.821 8.383 14.886 1.00 81.50 169 ASN A O 1
ATOM 1311 N N . ASN A 1 170 ? -16.833 7.575 13.045 1.00 84.25 170 ASN A N 1
ATOM 1312 C CA . ASN A 1 170 ? -18.185 7.557 13.610 1.00 84.25 170 ASN A CA 1
ATOM 1313 C C . ASN A 1 170 ? -18.266 6.594 14.797 1.00 84.25 170 ASN A C 1
ATOM 1315 O O . ASN A 1 170 ? -18.687 7.003 15.874 1.00 84.25 170 ASN A O 1
ATOM 1319 N N . PHE A 1 171 ? -17.746 5.373 14.631 1.00 86.12 171 PHE A N 1
ATOM 1320 C CA . PHE A 1 171 ? -17.675 4.368 15.690 1.00 86.12 171 PHE A CA 1
ATOM 1321 C C . PHE A 1 171 ? -17.022 4.921 16.958 1.00 86.12 171 PHE A C 1
ATOM 1323 O O . PHE A 1 171 ? -17.580 4.812 18.047 1.00 86.12 171 PHE A O 1
ATOM 1330 N N . LYS A 1 172 ? -15.843 5.544 16.826 1.00 85.56 172 LYS A N 1
ATOM 1331 C CA . LYS A 1 172 ? -15.133 6.134 17.970 1.00 85.56 172 LYS A CA 1
ATOM 1332 C C . LYS A 1 172 ? -15.940 7.247 18.636 1.00 85.56 172 LYS A C 1
ATOM 1334 O O . LYS A 1 172 ? -15.985 7.318 19.860 1.00 85.56 172 LYS A O 1
ATOM 1339 N N . ARG A 1 173 ? -16.560 8.113 17.832 1.00 86.44 173 ARG A N 1
ATOM 1340 C CA . ARG A 1 173 ? -17.337 9.257 18.317 1.00 86.44 173 ARG A CA 1
ATOM 1341 C C . ARG A 1 173 ? -18.557 8.808 19.114 1.00 86.44 173 ARG A C 1
ATOM 1343 O O . ARG A 1 173 ? -18.730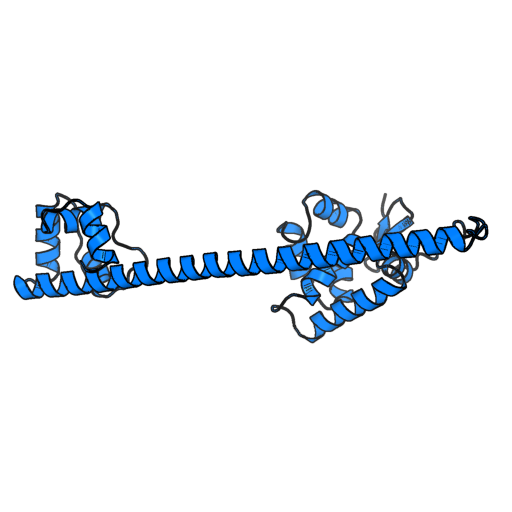 9.275 20.233 1.00 86.44 173 ARG A O 1
ATOM 1350 N N . HIS A 1 174 ? -19.361 7.899 18.565 1.00 88.38 174 HIS A N 1
ATOM 1351 C CA . HIS A 1 174 ? -20.567 7.417 19.238 1.00 88.38 174 HIS A CA 1
ATOM 1352 C C . HIS A 1 174 ? -20.227 6.595 20.480 1.00 88.38 174 HIS A C 1
ATOM 1354 O O . HIS A 1 174 ? -20.877 6.766 21.505 1.00 88.38 174 HIS A O 1
ATOM 1360 N N . LEU A 1 175 ? -19.158 5.787 20.441 1.00 88.69 175 LEU A N 1
ATOM 1361 C CA . LEU A 1 175 ? -18.692 5.063 21.626 1.00 88.69 175 LEU A CA 1
ATOM 1362 C C . LEU A 1 175 ? -18.334 6.019 22.768 1.00 88.69 175 LEU A C 1
ATOM 1364 O O . LEU A 1 175 ? -18.740 5.800 23.905 1.00 88.69 175 LEU A O 1
ATOM 1368 N N . LYS A 1 176 ? -17.593 7.089 22.462 1.00 90.00 176 LYS A N 1
ATOM 1369 C CA . LYS A 1 176 ? -17.238 8.118 23.441 1.00 90.00 176 LYS A CA 1
ATOM 1370 C C . LYS A 1 176 ? -18.480 8.801 24.014 1.00 90.00 176 LYS A C 1
ATOM 1372 O O . LYS A 1 176 ? -18.618 8.868 25.232 1.00 90.00 176 LYS A O 1
ATOM 1377 N N . GLN A 1 177 ? -19.361 9.288 23.140 1.00 89.69 177 GLN A N 1
ATOM 1378 C CA . GLN A 1 177 ? -20.578 9.997 23.542 1.00 89.69 177 GLN A CA 1
ATOM 1379 C C . GLN A 1 177 ? -21.459 9.133 24.437 1.00 89.69 177 GLN A C 1
ATOM 1381 O O . GLN A 1 177 ? -21.955 9.613 25.447 1.00 89.69 177 GLN A O 1
ATOM 1386 N N . TRP A 1 178 ? -21.596 7.854 24.101 1.00 91.56 178 TRP A N 1
ATOM 1387 C CA . TRP A 1 178 ? -22.332 6.901 24.915 1.00 91.56 178 TRP A CA 1
ATOM 1388 C C . TRP A 1 178 ? -21.728 6.737 26.305 1.00 91.56 178 TRP A C 1
ATOM 1390 O O . TRP A 1 178 ? -22.433 6.936 27.284 1.00 91.56 178 TRP A O 1
ATOM 1400 N N . ILE A 1 179 ? -20.421 6.474 26.419 1.00 89.69 179 ILE A N 1
ATOM 1401 C CA . ILE A 1 179 ? -19.772 6.348 27.736 1.00 89.69 179 ILE A CA 1
ATOM 1402 C C . ILE A 1 179 ? -19.987 7.620 28.568 1.00 89.69 179 ILE A C 1
ATOM 1404 O O . ILE A 1 179 ? -20.274 7.537 29.756 1.00 89.69 179 ILE A O 1
ATOM 1408 N N . GLU A 1 180 ? -19.864 8.800 27.959 1.00 90.94 180 GLU A N 1
ATOM 1409 C CA . GLU A 1 180 ? -20.105 10.077 28.641 1.00 90.94 180 GLU A CA 1
ATOM 1410 C C . GLU A 1 180 ? -21.563 10.233 29.097 1.00 90.94 180 GLU A C 1
ATOM 1412 O O . GLU A 1 180 ? -21.800 10.672 30.223 1.00 90.94 180 GLU A O 1
ATOM 1417 N N . GLN A 1 181 ? -22.525 9.838 28.261 1.00 89.50 181 GLN A N 1
ATOM 1418 C CA . GLN A 1 181 ? -23.953 9.877 28.577 1.00 89.50 181 GLN A CA 1
ATOM 1419 C C . GLN A 1 181 ? -24.322 8.914 29.705 1.00 89.50 181 GLN A C 1
ATOM 1421 O O . GLN A 1 181 ? -25.017 9.328 30.625 1.00 89.50 181 GLN A O 1
ATOM 1426 N N . GLU A 1 182 ? -23.837 7.673 29.679 1.00 87.50 182 GLU A N 1
ATOM 1427 C CA . GLU A 1 182 ? -24.123 6.673 30.716 1.00 87.50 182 GLU A CA 1
ATOM 1428 C C . GLU A 1 182 ? -23.536 7.086 32.070 1.00 87.50 182 GLU A C 1
ATOM 1430 O O . GLU A 1 182 ? -24.228 7.062 33.088 1.00 87.50 182 GLU A O 1
ATOM 1435 N N . LEU A 1 183 ? -22.276 7.543 32.083 1.00 87.56 183 LEU A N 1
ATOM 1436 C CA . LEU A 1 183 ? -21.633 8.046 33.302 1.00 87.56 183 LEU A CA 1
ATOM 1437 C C . LEU A 1 183 ? -22.408 9.223 33.895 1.00 87.56 183 LEU A C 1
ATOM 1439 O O . LEU A 1 183 ? -22.602 9.285 35.107 1.00 87.56 183 LEU A O 1
ATOM 1443 N N . HIS A 1 184 ? -22.864 10.144 33.043 1.00 88.56 184 HIS A N 1
ATOM 1444 C CA . HIS A 1 184 ? -23.652 11.292 33.472 1.00 88.56 184 HIS A CA 1
ATOM 1445 C C . HIS A 1 184 ? -25.043 10.878 33.972 1.00 88.56 184 HIS A C 1
ATOM 1447 O O . HIS A 1 184 ? -25.456 11.295 35.050 1.00 88.56 184 HIS A O 1
ATOM 1453 N N . PHE A 1 185 ? -25.766 10.050 33.214 1.00 88.81 185 PHE A N 1
ATOM 1454 C CA . PHE A 1 185 ? -27.135 9.633 33.525 1.00 88.81 185 PHE A CA 1
ATOM 1455 C C . PHE A 1 185 ? -27.215 8.876 34.852 1.00 88.81 185 PHE A C 1
ATOM 1457 O O . PHE A 1 185 ? -28.057 9.188 35.690 1.00 88.81 185 PHE A O 1
ATOM 1464 N N . TYR A 1 186 ? -26.295 7.938 35.082 1.00 84.25 186 TYR A N 1
ATOM 1465 C CA . TYR A 1 186 ? -26.249 7.162 36.320 1.00 84.25 186 TYR A CA 1
ATOM 1466 C C . TYR A 1 186 ? -25.416 7.817 37.429 1.00 84.25 186 TYR A C 1
ATOM 1468 O O . TYR A 1 186 ? -25.290 7.242 38.509 1.00 84.25 186 TYR A O 1
ATOM 1476 N N . SER A 1 187 ? -24.847 9.007 37.190 1.00 85.94 187 SER A N 1
ATOM 1477 C CA . SER A 1 187 ? -23.944 9.697 38.126 1.00 85.94 187 SER A CA 1
ATOM 1478 C C . SER A 1 187 ? -22.803 8.800 38.631 1.00 85.94 187 SER A C 1
ATOM 1480 O O . SER A 1 187 ? -22.422 8.843 39.800 1.00 85.94 187 SER A O 1
ATOM 1482 N N . MET A 1 188 ? -22.260 7.964 37.743 1.00 87.81 188 MET A N 1
ATOM 1483 C CA . MET A 1 188 ? -21.210 7.001 38.066 1.00 87.81 188 MET A CA 1
ATOM 1484 C C . MET A 1 188 ? -19.835 7.542 37.687 1.00 87.81 188 MET A C 1
ATOM 1486 O O . MET A 1 188 ? -19.662 8.236 36.683 1.00 87.81 188 MET A O 1
ATOM 1490 N N . ASN A 1 189 ? -18.820 7.172 38.467 1.00 90.81 189 ASN A N 1
ATOM 1491 C CA . ASN A 1 189 ? -17.441 7.331 38.025 1.00 90.81 189 ASN A CA 1
ATOM 1492 C C . ASN A 1 189 ? -17.048 6.185 37.068 1.00 90.81 189 ASN A C 1
ATOM 1494 O O . ASN A 1 189 ? -17.729 5.166 36.945 1.00 90.81 189 ASN A O 1
ATOM 1498 N N . LEU A 1 190 ? -15.921 6.355 36.372 1.00 89.12 190 LEU A N 1
ATOM 1499 C CA . LEU A 1 190 ? -15.466 5.416 35.343 1.00 89.12 190 LEU A CA 1
ATOM 1500 C C . LEU A 1 190 ? -15.181 4.004 35.886 1.00 89.12 190 LEU A C 1
ATOM 1502 O O . LEU A 1 190 ? -15.345 3.028 35.159 1.00 89.12 190 LEU A O 1
ATOM 1506 N N . GLN A 1 191 ? -14.732 3.901 37.139 1.00 91.12 191 GLN A N 1
ATOM 1507 C CA . GLN A 1 191 ? -14.395 2.630 37.776 1.00 91.12 191 GLN A CA 1
ATOM 1508 C C . GLN A 1 191 ? -15.658 1.844 38.136 1.00 91.12 191 GLN A C 1
ATOM 1510 O O . GLN A 1 191 ? -15.738 0.654 37.833 1.00 91.12 191 GLN A O 1
ATOM 1515 N N . ASP A 1 192 ? -16.658 2.511 38.709 1.00 87.31 192 ASP A N 1
ATOM 1516 C CA . ASP A 1 192 ? -17.940 1.889 39.045 1.00 87.31 192 ASP A CA 1
ATOM 1517 C C . ASP A 1 192 ? -18.658 1.426 37.779 1.00 87.31 192 ASP A C 1
ATOM 1519 O O . ASP A 1 192 ? -19.128 0.291 37.705 1.00 87.31 192 ASP A O 1
ATOM 1523 N N . PHE A 1 193 ? -18.635 2.250 36.728 1.00 90.38 193 PHE A N 1
ATOM 1524 C CA . PHE A 1 193 ? -19.195 1.867 35.438 1.00 90.38 193 PHE A CA 1
ATOM 1525 C C . PHE A 1 193 ? -18.471 0.660 34.822 1.00 90.38 193 PHE A C 1
ATOM 1527 O O . PHE A 1 193 ? -19.121 -0.247 34.308 1.00 90.38 193 PHE A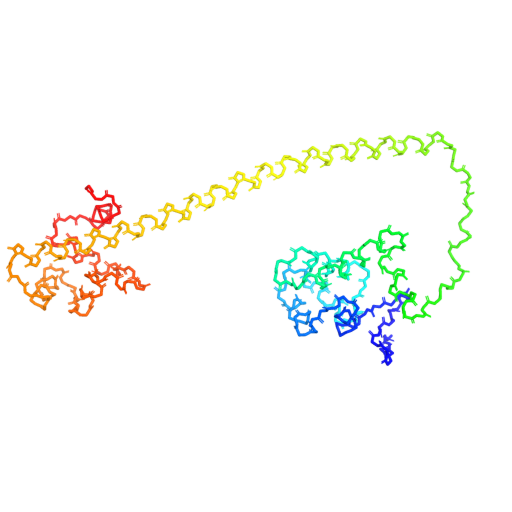 O 1
ATOM 1534 N N . ALA A 1 194 ? -17.138 0.579 34.932 1.00 88.69 194 ALA A N 1
ATOM 1535 C CA . ALA A 1 194 ? -16.371 -0.591 34.493 1.00 88.69 194 ALA A CA 1
ATOM 1536 C C . ALA A 1 194 ? -16.787 -1.869 35.218 1.00 88.69 194 ALA A C 1
ATOM 1538 O O . ALA A 1 194 ? -16.943 -2.927 34.598 1.00 88.69 194 ALA A O 1
ATOM 1539 N N . GLN A 1 195 ? -16.981 -1.764 36.530 1.00 85.88 195 GLN A N 1
ATOM 1540 C CA . GLN A 1 195 ? -17.377 -2.884 37.366 1.00 85.88 195 GLN A CA 1
ATOM 1541 C C . GLN A 1 195 ? -18.788 -3.360 37.011 1.00 85.88 195 GLN A C 1
ATOM 1543 O O . GLN A 1 195 ? -18.994 -4.551 36.780 1.00 85.88 195 GLN A O 1
ATOM 1548 N N . VAL A 1 196 ? -19.740 -2.435 36.903 1.00 85.12 196 VAL A N 1
ATOM 1549 C CA . VAL A 1 196 ? -21.132 -2.739 36.553 1.00 85.12 196 VAL A CA 1
ATOM 1550 C C . VAL A 1 196 ? -21.220 -3.356 35.157 1.00 85.12 196 VAL A C 1
ATOM 1552 O O . VAL A 1 196 ? -21.832 -4.411 34.987 1.00 85.12 196 VAL A O 1
ATOM 1555 N N . LEU A 1 197 ? -20.541 -2.762 34.173 1.00 86.50 197 LEU A N 1
ATOM 1556 C CA . LEU A 1 197 ? -20.503 -3.274 32.806 1.00 86.50 197 LEU A CA 1
ATOM 1557 C C . LEU A 1 197 ? -19.890 -4.681 32.752 1.00 86.50 197 LEU A C 1
ATOM 1559 O O . LEU A 1 197 ? -20.350 -5.532 31.991 1.00 86.50 197 LEU A O 1
ATOM 1563 N N . SER A 1 198 ? -18.887 -4.946 33.597 1.00 84.19 198 SER A N 1
ATOM 1564 C CA . SER A 1 198 ? -18.267 -6.267 33.687 1.00 84.19 198 SER A CA 1
ATOM 1565 C C . SER A 1 198 ? -19.212 -7.333 34.228 1.00 84.19 198 SER A C 1
ATOM 1567 O O . SER A 1 198 ? -19.274 -8.442 33.693 1.00 84.19 198 SER A O 1
ATOM 1569 N N . VAL A 1 199 ? -19.926 -6.996 35.305 1.00 85.00 199 VAL A N 1
ATOM 1570 C CA . VAL A 1 199 ? -20.868 -7.896 35.977 1.00 85.00 199 VAL A CA 1
ATOM 1571 C C . VAL A 1 199 ? -22.040 -8.206 35.056 1.00 85.00 199 VAL A C 1
ATOM 1573 O O . VAL A 1 199 ? -22.341 -9.377 34.844 1.00 85.00 199 VAL A O 1
ATOM 1576 N N . ASN A 1 200 ? -22.637 -7.179 34.448 1.00 83.06 200 ASN A N 1
ATOM 1577 C CA . ASN A 1 200 ? -23.790 -7.337 33.564 1.00 83.06 200 ASN A CA 1
ATOM 1578 C C . ASN A 1 200 ? -23.475 -8.217 32.342 1.00 83.06 200 ASN A C 1
ATOM 1580 O O . ASN A 1 200 ? -24.287 -9.023 31.905 1.00 83.06 200 ASN A O 1
ATOM 1584 N N . ALA A 1 201 ? -22.261 -8.092 31.804 1.00 82.62 201 ALA A N 1
ATOM 1585 C CA . ALA A 1 201 ? -21.836 -8.828 30.621 1.00 82.62 201 ALA A CA 1
ATOM 1586 C C . ALA A 1 201 ? -21.248 -10.218 30.904 1.00 82.62 201 ALA A C 1
ATOM 1588 O O . ALA A 1 201 ? -20.986 -10.968 29.961 1.00 82.62 201 ALA A O 1
ATOM 1589 N N . GLY A 1 202 ? -20.926 -10.535 32.164 1.00 80.38 202 GLY A N 1
ATOM 1590 C CA . GLY A 1 202 ? -20.108 -11.703 32.510 1.00 80.38 202 GLY A CA 1
ATOM 1591 C C . GLY A 1 202 ? -18.700 -11.665 31.892 1.00 80.38 202 GLY A C 1
ATOM 1592 O O . GLY A 1 202 ? -18.091 -12.706 31.642 1.00 80.38 202 GLY A O 1
ATOM 1593 N N . VAL A 1 203 ? -18.177 -10.472 31.590 1.00 85.81 203 VAL A N 1
ATOM 1594 C CA . VAL A 1 203 ? -16.900 -10.265 30.889 1.00 85.81 203 VAL A CA 1
ATOM 1595 C C . VAL A 1 203 ? -16.106 -9.185 31.603 1.00 85.81 203 VAL A C 1
ATOM 1597 O O . VAL A 1 203 ? -16.624 -8.116 31.870 1.00 85.81 203 VAL A O 1
ATOM 1600 N N . LYS A 1 204 ? -14.814 -9.406 31.854 1.00 86.25 204 LYS A N 1
ATOM 1601 C CA . LYS A 1 204 ? -13.966 -8.392 32.495 1.00 86.25 204 LYS A CA 1
ATOM 1602 C C . LYS A 1 204 ? -13.753 -7.171 31.585 1.00 86.25 204 LYS A C 1
ATOM 1604 O O . LYS A 1 204 ? -13.095 -7.279 30.549 1.00 86.25 204 LYS A O 1
ATOM 1609 N N . VAL A 1 205 ? -14.243 -6.015 32.021 1.00 86.19 205 VAL A N 1
ATOM 1610 C CA . VAL A 1 205 ? -14.014 -4.680 31.455 1.00 86.19 205 VAL A CA 1
ATOM 1611 C C . VAL A 1 205 ? -13.171 -3.889 32.456 1.00 86.19 205 VAL A C 1
ATOM 1613 O O . VAL A 1 205 ? -13.599 -3.661 33.581 1.00 86.19 205 VAL A O 1
ATOM 1616 N N . SER A 1 206 ? -11.953 -3.486 32.081 1.00 88.56 206 SER A N 1
ATOM 1617 C CA . SER A 1 206 ? -11.104 -2.688 32.978 1.00 88.56 206 SER A CA 1
ATOM 1618 C C . SER A 1 206 ? -11.376 -1.189 32.846 1.00 88.56 206 SER A C 1
ATOM 1620 O O . SER A 1 206 ? -11.793 -0.706 31.788 1.00 88.56 206 SER A O 1
ATOM 1622 N N . THR A 1 207 ? -11.085 -0.440 33.909 1.00 90.19 207 THR A N 1
ATOM 1623 C CA . THR A 1 207 ? -11.188 1.024 33.927 1.00 90.19 207 THR A CA 1
ATOM 1624 C C . THR A 1 207 ? -10.293 1.667 32.865 1.00 90.19 207 THR A C 1
ATOM 1626 O O . THR A 1 207 ? -10.697 2.633 32.227 1.00 90.19 207 THR A O 1
ATOM 1629 N N . GLU A 1 208 ? -9.100 1.116 32.612 1.00 88.19 208 GLU A N 1
ATOM 1630 C CA . GLU A 1 208 ? -8.192 1.592 31.557 1.00 88.19 208 GLU A CA 1
ATOM 1631 C C . GLU A 1 208 ? -8.790 1.390 30.167 1.00 88.19 208 GLU A C 1
ATOM 1633 O O . GLU A 1 208 ? -8.646 2.249 29.300 1.00 88.19 208 GLU A O 1
ATOM 1638 N N . MET A 1 209 ? -9.490 0.274 29.952 1.00 86.56 209 MET A N 1
ATOM 1639 C CA . MET A 1 209 ? -10.146 -0.004 28.681 1.00 86.56 209 MET A CA 1
ATOM 1640 C C . MET A 1 209 ? -11.269 1.004 28.416 1.00 86.56 209 MET A C 1
ATOM 1642 O O . MET A 1 209 ? -11.326 1.581 27.332 1.00 86.56 209 MET A O 1
ATOM 1646 N N . LEU A 1 210 ? -12.114 1.273 29.416 1.00 87.50 210 LEU A N 1
ATOM 1647 C CA . LEU A 1 210 ? -13.155 2.300 29.311 1.00 87.50 210 LEU A CA 1
ATOM 1648 C C . LEU A 1 210 ? -12.578 3.709 29.164 1.00 87.50 210 LEU A C 1
ATOM 1650 O O . LEU A 1 210 ? -13.116 4.503 28.393 1.00 87.50 210 LEU A O 1
ATOM 1654 N N . ARG A 1 211 ? -11.464 4.013 29.841 1.00 89.19 211 ARG A N 1
ATOM 1655 C CA . ARG A 1 211 ? -10.747 5.285 29.679 1.00 89.19 211 ARG A CA 1
ATOM 1656 C C . ARG A 1 211 ? -10.283 5.460 28.237 1.00 89.19 211 ARG A C 1
ATOM 1658 O O . ARG A 1 211 ? -10.616 6.462 27.616 1.00 89.19 211 ARG A O 1
ATOM 1665 N N . ALA A 1 212 ? -9.628 4.446 27.675 1.00 85.69 212 ALA A N 1
ATOM 1666 C CA . ALA A 1 212 ? -9.162 4.465 26.291 1.00 85.69 212 ALA A CA 1
ATOM 1667 C C . ALA A 1 212 ? -10.315 4.628 25.282 1.00 85.69 212 ALA A C 1
ATOM 1669 O O . ALA A 1 212 ? -10.162 5.289 24.253 1.00 85.69 212 ALA A O 1
ATOM 1670 N N . TRP A 1 213 ? -11.482 4.042 25.566 1.00 88.00 213 TRP A N 1
ATOM 1671 C CA . TRP A 1 213 ? -12.674 4.201 24.731 1.00 88.00 213 TRP A CA 1
ATOM 1672 C C . TRP A 1 213 ? -13.250 5.618 24.816 1.00 88.00 213 TRP A C 1
ATOM 1674 O O . TRP A 1 213 ? -13.556 6.208 23.780 1.00 88.00 213 TRP A O 1
ATOM 1684 N N . LYS A 1 214 ? -13.338 6.178 26.028 1.00 85.88 214 LYS A N 1
ATOM 1685 C CA . LYS A 1 214 ? -13.821 7.540 26.290 1.00 85.88 214 LYS A CA 1
ATOM 1686 C C . LYS A 1 214 ? -12.895 8.610 25.704 1.00 85.88 214 LYS A C 1
ATOM 1688 O O . LYS A 1 214 ? -13.357 9.598 25.145 1.00 85.88 214 LYS A O 1
ATOM 1693 N N . GLU A 1 215 ? -11.584 8.427 25.799 1.00 85.25 215 GLU A N 1
ATOM 1694 C CA . GLU A 1 215 ? -10.595 9.402 25.319 1.00 85.25 215 GLU A CA 1
ATOM 1695 C C . GLU A 1 215 ? -10.347 9.292 23.805 1.00 85.25 215 GLU A C 1
ATOM 1697 O O . GLU A 1 215 ? -9.737 10.169 23.199 1.00 85.25 215 GLU A O 1
ATOM 1702 N N . GLY A 1 216 ? -10.868 8.248 23.152 1.00 71.12 216 GLY A N 1
ATOM 1703 C CA . GLY A 1 216 ? -10.690 8.033 21.715 1.00 71.12 216 GLY A CA 1
ATOM 1704 C C . GLY A 1 216 ? -9.292 7.528 21.334 1.00 71.12 216 GLY A C 1
ATOM 1705 O O . GLY A 1 216 ? -9.016 7.351 20.138 1.00 71.12 216 GLY A O 1
ATOM 1706 N N . GLU A 1 217 ? -8.455 7.196 22.327 1.00 72.06 217 GLU A N 1
ATOM 1707 C CA . GLU A 1 217 ? -7.096 6.628 22.231 1.00 72.06 217 GLU A CA 1
ATOM 1708 C C . GLU A 1 217 ? -7.067 5.176 21.710 1.00 72.06 217 GLU A C 1
ATOM 1710 O O . GLU A 1 217 ? -6.171 4.373 21.974 1.00 72.06 217 GLU A O 1
ATOM 1715 N N . LEU A 1 218 ? -8.067 4.808 20.916 1.00 61.06 218 LEU A N 1
ATOM 1716 C CA . LEU A 1 218 ? -8.234 3.497 20.315 1.00 61.06 218 LEU A CA 1
ATOM 1717 C C . LEU A 1 218 ? -7.171 3.288 19.226 1.00 61.06 218 LEU A C 1
ATOM 1719 O O . LEU A 1 218 ? -7.434 3.510 18.033 1.00 61.06 218 LEU A O 1
ATOM 1723 N N . LYS A 1 219 ? -5.976 2.827 19.622 1.00 61.16 219 LYS A N 1
ATOM 1724 C CA . LYS A 1 219 ? -5.049 2.127 18.712 1.00 61.16 219 LYS A CA 1
ATOM 1725 C C . LYS A 1 219 ? -5.706 0.851 18.163 1.00 61.16 219 LYS A C 1
ATOM 1727 O O . LYS A 1 219 ? -5.433 0.468 17.029 1.00 61.16 219 LYS A O 1
ATOM 1732 N N . GLN A 1 220 ? -6.645 0.261 18.908 1.00 60.22 220 GLN A N 1
ATOM 1733 C CA . GLN A 1 220 ? -7.522 -0.830 18.476 1.00 60.22 220 GLN A CA 1
ATOM 1734 C C . GLN A 1 220 ? -8.953 -0.563 18.962 1.00 60.22 220 GLN A C 1
ATOM 1736 O O . GLN A 1 220 ? -9.133 -0.050 20.061 1.00 60.22 220 GLN A O 1
ATOM 1741 N N . LEU A 1 221 ? -9.953 -0.855 18.123 1.00 73.06 221 LEU A N 1
ATOM 1742 C CA . LEU A 1 221 ? -11.384 -0.788 18.463 1.00 73.06 221 LEU A CA 1
ATOM 1743 C C . LEU A 1 221 ? -11.709 -1.754 19.625 1.00 73.06 221 LEU A C 1
ATOM 1745 O O . LEU A 1 221 ? -10.913 -2.665 19.870 1.00 73.06 221 LEU A O 1
ATOM 1749 N N . PRO A 1 222 ? -12.851 -1.602 20.329 1.00 77.75 222 PRO A N 1
ATOM 1750 C CA . PRO A 1 222 ? -13.298 -2.581 21.313 1.00 77.75 222 PRO A CA 1
ATOM 1751 C C . PRO A 1 222 ? -13.206 -3.992 20.738 1.00 77.75 222 PRO A C 1
ATOM 1753 O O . PRO A 1 222 ? -13.681 -4.262 19.633 1.00 77.75 222 PRO A O 1
ATOM 1756 N N . SER A 1 223 ? -12.577 -4.895 21.487 1.00 83.06 223 SER A N 1
ATOM 1757 C CA . SER A 1 223 ? -12.556 -6.308 21.120 1.00 83.06 223 SER A CA 1
ATOM 1758 C C . SER A 1 223 ? -13.983 -6.868 21.106 1.00 83.06 223 SER A C 1
ATOM 1760 O O . SER A 1 223 ? -14.904 -6.279 21.674 1.00 83.06 223 SER A O 1
ATOM 1762 N N . GLN A 1 224 ? -14.174 -8.057 20.534 1.00 80.38 224 GLN A N 1
ATOM 1763 C CA . GLN A 1 224 ? -15.473 -8.740 20.562 1.00 80.38 224 GLN A CA 1
ATOM 1764 C C . GLN A 1 224 ? -16.032 -8.890 21.990 1.00 80.38 224 GLN A C 1
ATOM 1766 O O . GLN A 1 224 ? -17.239 -8.832 22.195 1.00 80.38 224 GLN A O 1
ATOM 1771 N N . ARG A 1 225 ? -15.153 -9.034 22.991 1.00 80.69 225 ARG A N 1
ATOM 1772 C CA . ARG A 1 225 ? -15.517 -9.052 24.415 1.00 80.69 225 ARG A CA 1
ATOM 1773 C C . ARG A 1 225 ? -16.062 -7.703 24.889 1.00 80.69 225 ARG A C 1
ATOM 1775 O O . ARG A 1 225 ? -17.079 -7.674 25.568 1.00 80.69 225 ARG A O 1
ATOM 1782 N N . GLY A 1 226 ? -15.425 -6.605 24.488 1.00 83.69 226 GLY A N 1
ATOM 1783 C CA . GLY A 1 226 ? -15.903 -5.258 24.792 1.00 83.69 226 GLY A CA 1
ATOM 1784 C C . GLY A 1 226 ? -17.244 -4.944 24.129 1.00 83.69 226 GLY A C 1
ATOM 1785 O O . GLY A 1 226 ? -18.144 -4.435 24.784 1.00 83.69 226 GLY A O 1
ATOM 1786 N N . LEU A 1 227 ? -17.414 -5.337 22.863 1.00 86.12 227 LEU A N 1
ATOM 1787 C CA . LEU A 1 227 ? -18.684 -5.195 22.146 1.00 86.12 227 LEU A CA 1
ATOM 1788 C C . LEU A 1 227 ? -19.820 -5.989 22.798 1.00 86.12 227 LEU A C 1
ATOM 1790 O O . LEU A 1 227 ? -20.925 -5.473 22.904 1.00 86.12 227 LEU A O 1
ATOM 1794 N N . LYS A 1 228 ? -19.550 -7.212 23.274 1.00 83.44 228 LYS A N 1
ATOM 1795 C CA . LYS A 1 228 ? -20.530 -7.998 24.039 1.00 83.44 228 LYS A CA 1
ATOM 1796 C C . LYS A 1 228 ? -20.967 -7.292 25.316 1.00 83.44 228 LYS A C 1
ATOM 1798 O O . LYS A 1 228 ? -22.137 -7.372 25.662 1.00 83.44 228 LYS A O 1
ATOM 1803 N N . ALA A 1 229 ? -20.054 -6.598 25.990 1.00 85.81 229 ALA A N 1
ATOM 1804 C CA . ALA A 1 229 ? -20.393 -5.896 27.217 1.00 85.81 229 ALA A CA 1
ATOM 1805 C C . ALA A 1 229 ? -21.307 -4.690 26.973 1.00 85.81 229 ALA A C 1
ATOM 1807 O O . ALA A 1 229 ? -22.290 -4.510 27.684 1.00 85.81 229 ALA A O 1
ATOM 1808 N N . ILE A 1 230 ? -21.038 -3.926 25.911 1.00 87.44 230 ILE A N 1
ATOM 1809 C CA . ILE A 1 230 ? -21.900 -2.816 25.479 1.00 87.44 230 ILE A CA 1
ATOM 1810 C C . ILE A 1 230 ? -23.272 -3.343 25.033 1.00 87.44 230 ILE A C 1
ATOM 1812 O O . ILE A 1 230 ? -24.298 -2.788 25.407 1.00 87.44 230 ILE A O 1
ATOM 1816 N N . ALA A 1 231 ? -23.289 -4.433 24.265 1.00 86.50 231 ALA A N 1
ATOM 1817 C CA . ALA A 1 231 ? -24.510 -5.071 23.785 1.00 86.50 231 ALA A CA 1
ATOM 1818 C C . ALA A 1 231 ? -25.394 -5.568 24.945 1.00 86.50 231 ALA A C 1
ATOM 1820 O O . ALA A 1 231 ? -26.587 -5.287 24.973 1.00 86.50 231 ALA A O 1
ATOM 1821 N N . ALA A 1 232 ? -24.791 -6.210 25.952 1.00 86.25 232 ALA A N 1
ATOM 1822 C CA . ALA A 1 232 ? -25.488 -6.661 27.157 1.00 86.25 232 ALA A CA 1
ATOM 1823 C C . ALA A 1 232 ? -26.041 -5.500 28.001 1.00 86.25 232 ALA A C 1
ATOM 1825 O O . ALA A 1 232 ? -27.115 -5.619 28.575 1.00 86.25 232 ALA A O 1
ATOM 1826 N N . TRP A 1 233 ? -25.330 -4.370 28.078 1.00 88.88 233 TRP A N 1
ATOM 1827 C CA . TRP A 1 233 ? -25.833 -3.164 28.752 1.00 88.88 233 TRP A CA 1
ATOM 1828 C C . TRP A 1 233 ? -27.070 -2.582 28.079 1.00 88.88 233 TRP A C 1
ATOM 1830 O O . TRP A 1 233 ? -27.978 -2.104 28.749 1.00 88.88 233 TRP A O 1
ATOM 1840 N N . ARG A 1 234 ? -27.098 -2.630 26.749 1.00 85.44 234 ARG A N 1
ATOM 1841 C CA . ARG A 1 234 ? -28.180 -2.075 25.940 1.00 85.44 234 ARG A CA 1
ATOM 1842 C C . ARG A 1 234 ? -29.332 -3.041 25.690 1.00 85.44 234 ARG A C 1
ATOM 1844 O O . ARG A 1 234 ? -30.285 -2.644 25.035 1.00 85.44 234 ARG A O 1
ATOM 1851 N N . ASP A 1 235 ? -29.224 -4.275 26.178 1.00 88.38 235 ASP A N 1
ATOM 1852 C CA . ASP A 1 235 ? -30.157 -5.366 25.884 1.00 88.38 235 ASP A CA 1
ATOM 1853 C C . ASP A 1 235 ? -30.377 -5.567 24.369 1.00 88.38 235 ASP A C 1
ATOM 1855 O O . ASP A 1 235 ? -31.485 -5.757 23.873 1.00 88.38 235 ASP A O 1
ATOM 1859 N N . GLU A 1 236 ? -29.287 -5.485 23.598 1.00 88.31 236 GLU A N 1
ATOM 1860 C CA . GLU A 1 236 ? -29.304 -5.576 22.137 1.00 88.31 236 GLU A CA 1
ATOM 1861 C C . GLU A 1 236 ? -28.318 -6.639 21.617 1.00 88.31 236 GLU A C 1
ATOM 1863 O O . GLU A 1 236 ? -27.283 -6.908 22.232 1.00 88.31 236 GLU A O 1
ATOM 1868 N N . PRO A 1 237 ? -28.562 -7.223 20.431 1.00 82.38 237 PRO A N 1
ATOM 1869 C CA . PRO A 1 237 ? -27.577 -8.039 19.729 1.00 82.38 237 PRO A CA 1
ATOM 1870 C C . PRO A 1 237 ? -26.304 -7.261 19.338 1.00 82.38 237 PRO A C 1
ATOM 1872 O O . PRO A 1 237 ? -26.354 -6.113 18.895 1.00 82.38 237 PRO A O 1
ATOM 1875 N N . VAL A 1 238 ? -25.141 -7.925 19.377 1.00 78.62 238 VAL A N 1
ATOM 1876 C CA . VAL A 1 238 ? -23.828 -7.308 19.069 1.00 78.62 238 VAL A CA 1
ATOM 1877 C C . VAL A 1 238 ? -23.774 -6.658 17.680 1.00 78.62 238 VAL A C 1
ATOM 1879 O O . VAL A 1 238 ? -23.158 -5.607 17.512 1.00 78.62 238 VAL A O 1
ATOM 1882 N N . ASN A 1 239 ? -24.402 -7.260 16.669 1.00 77.50 239 ASN A N 1
ATOM 1883 C CA . ASN A 1 239 ? -24.475 -6.697 15.316 1.00 77.50 239 ASN A CA 1
ATOM 1884 C C . ASN A 1 239 ? -25.267 -5.379 15.280 1.00 77.50 239 ASN A C 1
ATOM 1886 O O . ASN A 1 239 ? -24.864 -4.453 14.576 1.00 77.50 239 ASN A O 1
ATOM 1890 N N . GLN A 1 240 ? -26.341 -5.274 16.065 1.00 79.25 240 GLN A N 1
ATOM 1891 C CA . GLN A 1 240 ? -27.132 -4.053 16.194 1.00 79.25 240 GLN A CA 1
ATOM 1892 C C . GLN A 1 240 ? -26.342 -2.964 16.930 1.00 79.25 240 GLN A C 1
ATOM 1894 O O . GLN A 1 240 ? -26.255 -1.840 16.439 1.00 79.25 240 GLN A O 1
ATOM 1899 N N . THR A 1 241 ? -25.628 -3.322 18.002 1.00 82.56 241 THR A N 1
ATOM 1900 C CA . THR A 1 241 ? -24.720 -2.405 18.710 1.00 82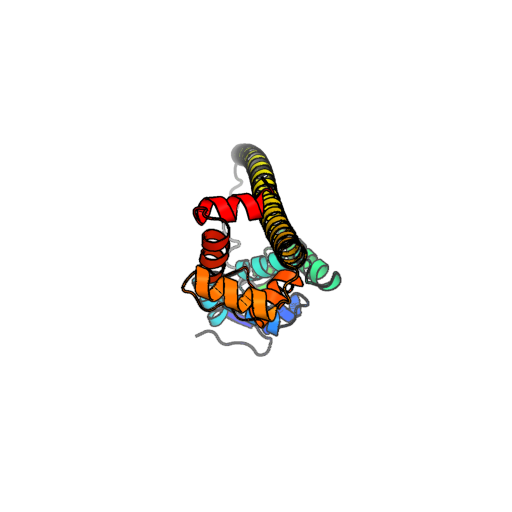.56 241 THR A CA 1
ATOM 1901 C C . THR A 1 241 ? -23.609 -1.868 17.802 1.00 82.56 241 THR A C 1
ATOM 1903 O O . THR A 1 241 ? -23.314 -0.673 17.821 1.00 82.56 241 THR A O 1
ATOM 1906 N N . VAL A 1 242 ? -22.992 -2.720 16.972 1.00 81.50 242 VAL A N 1
ATOM 1907 C CA . VAL A 1 242 ? -21.972 -2.288 15.998 1.00 81.50 242 VAL A CA 1
ATOM 1908 C C . VAL A 1 242 ? -22.578 -1.356 14.951 1.00 81.50 242 VAL A C 1
ATOM 1910 O O . VAL A 1 242 ? -21.984 -0.321 14.655 1.00 81.50 242 VAL A O 1
ATOM 1913 N N . SER A 1 243 ? -23.755 -1.691 14.417 1.00 82.38 243 SER A N 1
ATOM 1914 C CA . SER A 1 243 ? -24.467 -0.842 13.457 1.00 82.38 243 SER A CA 1
ATOM 1915 C C . SER A 1 243 ? -24.745 0.543 14.040 1.00 82.38 243 SER A C 1
ATOM 1917 O O . SER A 1 243 ? -24.397 1.551 13.425 1.00 82.38 243 SER A O 1
ATOM 1919 N N . TRP A 1 244 ? -25.272 0.605 15.263 1.00 86.44 244 TRP A N 1
ATOM 1920 C CA . TRP A 1 244 ? -25.504 1.869 15.953 1.00 86.44 244 TRP A CA 1
ATOM 1921 C C . TRP A 1 244 ? -24.202 2.647 16.178 1.00 86.44 244 TRP A C 1
ATOM 1923 O O . TRP A 1 244 ? -24.145 3.841 15.891 1.00 86.44 244 TRP A O 1
ATOM 1933 N N . LEU A 1 245 ? -23.116 1.988 16.602 1.00 83.56 245 LEU A N 1
ATOM 1934 C CA . LEU A 1 245 ? -21.826 2.664 16.780 1.00 83.56 245 LEU A CA 1
ATOM 1935 C C . LEU A 1 245 ? -21.345 3.280 15.456 1.00 83.56 245 LEU A C 1
ATOM 1937 O O . LEU A 1 245 ? -20.858 4.406 15.438 1.00 83.56 245 LEU A O 1
ATOM 1941 N N . VAL A 1 246 ? -21.532 2.597 14.326 1.00 82.38 246 VAL A N 1
ATOM 1942 C CA . VAL A 1 246 ? -21.107 3.090 13.004 1.00 82.38 246 VAL A CA 1
ATOM 1943 C C . VAL A 1 246 ? -22.028 4.186 12.445 1.00 82.38 246 VAL A C 1
ATOM 1945 O O . VAL A 1 246 ? -21.539 5.112 11.787 1.00 82.38 246 VAL A O 1
ATOM 1948 N N . HIS A 1 247 ? -23.338 4.106 12.692 1.00 80.62 247 HIS A N 1
ATOM 1949 C CA . HIS A 1 247 ? -24.348 4.907 11.987 1.00 80.62 247 HIS A CA 1
ATOM 1950 C C . HIS A 1 247 ? -25.115 5.916 12.856 1.00 80.62 247 HIS A C 1
ATOM 1952 O O . HIS A 1 247 ? -25.728 6.821 12.296 1.00 80.62 247 HIS A O 1
ATOM 1958 N N . GLY A 1 248 ? -25.056 5.808 14.185 1.00 69.38 248 GLY A N 1
ATOM 1959 C CA . GLY A 1 248 ? -25.723 6.716 15.127 1.00 69.38 248 GLY A CA 1
ATOM 1960 C C . GLY A 1 248 ? -27.250 6.615 15.122 1.00 69.38 248 GLY A C 1
ATOM 1961 O O . GLY A 1 248 ? -27.915 7.605 15.416 1.00 69.38 248 GLY A O 1
ATOM 1962 N N . LYS A 1 249 ? -27.794 5.458 14.732 1.00 58.19 249 LYS A N 1
ATOM 1963 C CA . LYS A 1 249 ? -29.230 5.159 14.677 1.00 58.19 249 LYS A CA 1
ATOM 1964 C C . LYS A 1 249 ? -29.533 3.917 15.487 1.00 58.19 249 LYS A C 1
ATOM 1966 O O . LYS A 1 249 ? -28.731 2.961 15.369 1.00 58.19 249 LYS A O 1
#